Protein AF-A0A401PHT7-F1 (afdb_monomer_lite)

Organism: Scyliorhinus torazame (NCBI:txid75743)

Foldseek 3Di:
DDDDDDPPPVVVVVVVVVVVVPPPPPPQWKFAQKKKWQFPDDDVVVCVLCVVLQWDWPDADPPDPRITMTGHPPDHGTDSDDDDDSSVCSCVDPRTPDMDTDTDDDDDPPDDPPPDFDQPDDPDPCVVVPLLQDDDPDDDPRDNPVPNSSCVSVVNDCPPPDDADDDLFDPCPPPVRVVPDDLVSAAQPVVRGSHRHHDPDPVPDSD

Structure (mmCIF, N/CA/C/O backbone):
data_AF-A0A401PHT7-F1
#
_entry.id   AF-A0A401PHT7-F1
#
loop_
_atom_site.group_PDB
_atom_site.id
_atom_site.type_symbol
_atom_site.label_atom_id
_atom_site.label_alt_id
_atom_site.label_comp_id
_atom_site.label_asym_id
_atom_site.label_entity_id
_atom_site.label_seq_id
_atom_site.pdbx_PDB_ins_code
_atom_site.Cartn_x
_atom_site.Cartn_y
_atom_site.Cartn_z
_atom_site.occupancy
_atom_site.B_iso_or_equiv
_atom_site.auth_seq_id
_atom_site.auth_comp_id
_atom_site.auth_asym_id
_atom_site.auth_atom_id
_atom_site.pdbx_PDB_model_num
ATOM 1 N N . MET A 1 1 ? 10.800 -67.611 47.905 1.00 38.38 1 MET A N 1
ATOM 2 C CA . MET A 1 1 ? 11.522 -66.694 46.990 1.00 38.38 1 MET A CA 1
ATOM 3 C C . MET A 1 1 ? 10.713 -66.608 45.705 1.00 38.38 1 MET A C 1
ATOM 5 O O . MET A 1 1 ? 10.668 -67.580 44.979 1.00 38.38 1 MET A O 1
ATOM 9 N N . GLY A 1 2 ? 9.900 -65.594 45.433 1.00 48.78 2 GLY A N 1
ATOM 10 C CA . GLY A 1 2 ? 10.143 -64.165 45.579 1.00 48.78 2 GLY A CA 1
ATOM 11 C C . GLY A 1 2 ? 10.270 -63.582 44.171 1.00 48.78 2 GLY A C 1
ATOM 12 O O . GLY A 1 2 ? 11.376 -63.516 43.650 1.00 48.78 2 GLY A O 1
ATOM 13 N N . ARG A 1 3 ? 9.150 -63.206 43.541 1.00 46.09 3 ARG A N 1
ATOM 14 C CA . ARG A 1 3 ? 9.152 -62.278 42.402 1.00 46.09 3 ARG A CA 1
ATOM 15 C C . ARG A 1 3 ? 8.010 -61.289 42.571 1.00 46.09 3 ARG A C 1
ATOM 17 O O . ARG A 1 3 ? 6.841 -61.612 42.401 1.00 46.09 3 ARG A O 1
ATOM 24 N N . THR A 1 4 ? 8.411 -60.105 43.003 1.00 49.59 4 THR A N 1
ATOM 25 C CA . THR A 1 4 ? 7.616 -58.906 43.194 1.00 49.59 4 THR A CA 1
ATOM 26 C C . THR A 1 4 ? 7.261 -58.248 41.863 1.00 49.59 4 THR A C 1
ATOM 28 O O . THR A 1 4 ? 8.003 -58.284 40.882 1.00 49.59 4 THR A O 1
ATOM 31 N N . VAL A 1 5 ? 6.083 -57.637 41.900 1.00 58.41 5 VAL A N 1
ATOM 32 C CA . VAL A 1 5 ? 5.430 -56.771 40.921 1.00 58.41 5 VAL A CA 1
ATOM 33 C C . VAL A 1 5 ? 6.368 -55.660 40.429 1.00 58.41 5 VAL A C 1
ATOM 35 O O . VAL A 1 5 ? 6.923 -54.927 41.243 1.00 58.41 5 VAL A O 1
ATOM 38 N N . LYS A 1 6 ? 6.505 -55.490 39.105 1.00 54.88 6 LYS A N 1
ATOM 39 C CA . LYS A 1 6 ? 7.150 -54.294 38.519 1.00 54.88 6 LYS A CA 1
ATOM 40 C C . LYS A 1 6 ? 6.523 -53.770 37.217 1.00 54.88 6 LYS A C 1
ATOM 42 O O . LYS A 1 6 ? 6.931 -52.735 36.727 1.00 54.88 6 LYS A O 1
ATOM 47 N N . TRP A 1 7 ? 5.480 -54.415 36.693 1.00 50.44 7 TRP A N 1
ATOM 48 C CA . TRP A 1 7 ? 4.977 -54.123 35.340 1.00 50.44 7 TRP A CA 1
ATOM 49 C C . TRP A 1 7 ? 3.793 -53.144 35.257 1.00 50.44 7 TRP A C 1
ATOM 51 O O . TRP A 1 7 ? 3.356 -52.821 34.160 1.00 50.44 7 TRP A O 1
ATOM 61 N N . CYS A 1 8 ? 3.256 -52.664 36.385 1.00 53.69 8 CYS A N 1
ATOM 62 C CA . CYS A 1 8 ? 2.054 -51.812 36.377 1.00 53.69 8 CYS A CA 1
ATOM 63 C C . CYS A 1 8 ? 2.367 -50.304 36.457 1.00 53.69 8 CYS A C 1
ATOM 65 O O . CYS A 1 8 ? 1.583 -49.484 35.992 1.00 53.69 8 CYS A O 1
ATOM 67 N N . TRP A 1 9 ? 3.527 -49.918 37.000 1.00 49.41 9 TRP A N 1
ATOM 68 C CA . TRP A 1 9 ? 3.867 -48.501 37.189 1.00 49.41 9 TRP A CA 1
ATOM 69 C C . TRP A 1 9 ? 4.449 -47.851 35.923 1.00 49.41 9 TRP A C 1
ATOM 71 O O . TRP A 1 9 ? 4.121 -46.703 35.630 1.00 49.41 9 TRP A O 1
ATOM 81 N N . ASP A 1 10 ? 5.214 -48.592 35.115 1.00 54.22 10 ASP A N 1
ATOM 82 C CA . ASP A 1 10 ? 5.873 -48.060 33.908 1.00 54.22 10 ASP A CA 1
ATOM 83 C C . ASP A 1 10 ? 4.890 -47.747 32.761 1.00 54.22 10 ASP A C 1
ATOM 85 O O . ASP A 1 10 ? 5.083 -46.798 31.993 1.00 54.22 10 ASP A O 1
ATOM 89 N N . LEU A 1 11 ? 3.787 -48.500 32.671 1.00 52.72 11 LEU A N 1
ATOM 90 C CA . LEU A 1 11 ? 2.718 -48.264 31.694 1.00 52.72 11 LEU A CA 1
ATOM 91 C C . LEU A 1 11 ? 1.875 -47.028 32.037 1.00 52.72 11 LEU A C 1
ATOM 93 O O . LEU A 1 11 ? 1.512 -46.268 31.141 1.00 52.72 11 LEU A O 1
ATOM 97 N N . VAL A 1 12 ? 1.616 -46.780 33.325 1.00 56.25 12 VAL A N 1
ATOM 98 C CA . VAL A 1 12 ? 0.889 -45.581 33.774 1.00 56.25 12 VAL A CA 1
ATOM 99 C C . VAL A 1 12 ? 1.753 -44.327 33.591 1.00 56.25 12 VAL A C 1
ATOM 101 O O . VAL A 1 12 ? 1.251 -43.299 33.139 1.00 56.25 12 VAL A O 1
ATOM 104 N N . PHE A 1 13 ? 3.065 -44.416 33.842 1.00 53.09 13 PHE A N 1
ATOM 105 C CA . PHE A 1 13 ? 3.998 -43.298 33.647 1.00 53.09 13 PHE A CA 1
ATOM 106 C C . PHE A 1 13 ? 4.170 -42.919 32.167 1.00 53.09 13 PHE A C 1
ATOM 108 O O . PHE A 1 13 ? 4.213 -41.735 31.828 1.00 53.09 13 PHE A O 1
ATOM 115 N N . SER A 1 14 ? 4.197 -43.914 31.273 1.00 55.69 14 SER A N 1
ATOM 116 C CA . SER A 1 14 ? 4.315 -43.697 29.823 1.00 55.69 14 SER A CA 1
ATOM 117 C C . SER A 1 14 ? 3.062 -43.052 29.217 1.00 55.69 14 SER A C 1
ATOM 119 O O . SER A 1 14 ? 3.169 -42.239 28.299 1.00 55.69 14 SER A O 1
ATOM 121 N N . LEU A 1 15 ? 1.873 -43.352 29.754 1.00 52.47 15 LEU A N 1
ATOM 122 C CA . LEU A 1 15 ? 0.613 -42.769 29.280 1.00 52.47 15 LEU A CA 1
ATOM 123 C C . LEU A 1 15 ? 0.478 -41.280 29.657 1.00 52.47 15 LEU A C 1
ATOM 125 O O . LEU A 1 15 ? 0.008 -40.478 28.852 1.00 52.47 15 LEU A O 1
ATOM 129 N N . VAL A 1 16 ? 0.941 -40.886 30.850 1.00 55.81 16 VAL A N 1
ATOM 130 C CA . VAL A 1 16 ? 0.925 -39.483 31.319 1.00 55.81 16 VAL A CA 1
ATOM 131 C C . VAL A 1 16 ? 1.917 -38.614 30.531 1.00 55.81 16 VAL A C 1
ATOM 133 O O . VAL A 1 16 ? 1.612 -37.464 30.213 1.00 55.81 16 VAL A O 1
ATOM 136 N N . LEU A 1 17 ? 3.065 -39.174 30.135 1.00 52.22 17 LEU A N 1
ATOM 137 C CA . LEU A 1 17 ? 4.066 -38.488 29.309 1.00 52.22 17 LEU A CA 1
ATOM 138 C C . LEU A 1 17 ? 3.593 -38.265 27.862 1.00 52.22 17 LEU A C 1
ATOM 140 O O . LEU A 1 17 ? 3.888 -37.223 27.284 1.00 52.22 17 LEU A O 1
ATOM 144 N N . PHE A 1 18 ? 2.799 -39.182 27.298 1.00 48.78 18 PHE A N 1
ATOM 145 C CA . PHE A 1 18 ? 2.205 -39.012 25.964 1.00 48.78 18 PHE A CA 1
ATOM 146 C C . PHE A 1 18 ? 0.997 -38.058 25.942 1.00 48.78 18 PHE A C 1
ATOM 148 O O . PHE A 1 18 ? 0.805 -37.338 24.963 1.00 48.78 18 PHE A O 1
ATOM 155 N N . LEU A 1 19 ? 0.209 -37.986 27.022 1.00 49.88 19 LEU A N 1
ATOM 156 C CA . LEU A 1 19 ? -0.911 -37.040 27.139 1.00 49.88 19 LEU A CA 1
ATOM 157 C C . 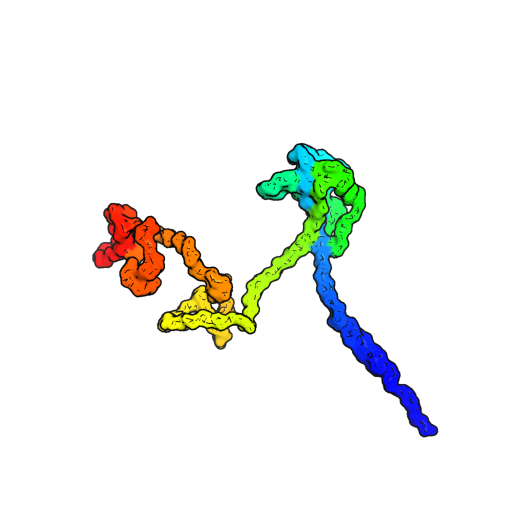LEU A 1 19 ? -0.466 -35.598 27.449 1.00 49.88 19 LEU A C 1
ATOM 159 O O . LEU A 1 19 ? -1.138 -34.656 27.031 1.00 49.88 19 LEU A O 1
ATOM 163 N N . GLY A 1 20 ? 0.675 -35.401 28.119 1.00 51.00 20 GLY A N 1
ATOM 164 C CA . GLY A 1 20 ? 1.210 -34.068 28.432 1.00 51.00 20 GLY A CA 1
ATOM 165 C C . GLY A 1 20 ? 1.753 -33.286 27.226 1.00 51.00 20 GLY A C 1
ATOM 166 O O . GLY A 1 20 ? 1.856 -32.062 27.286 1.00 51.00 20 GLY A O 1
ATOM 167 N N . VAL A 1 21 ? 2.067 -33.966 26.119 1.00 54.03 21 VAL A N 1
ATOM 168 C CA . VAL A 1 21 ? 2.690 -33.367 24.918 1.00 54.03 21 VAL A CA 1
ATOM 169 C C . VAL A 1 21 ? 1.651 -32.891 23.887 1.00 54.03 21 VAL A C 1
ATOM 171 O O . VAL A 1 21 ? 1.976 -32.128 22.980 1.00 54.03 21 VAL A O 1
ATOM 174 N N . LEU A 1 22 ? 0.379 -33.270 24.047 1.00 51.16 22 LEU A N 1
ATOM 175 C CA . LEU A 1 22 ? -0.713 -32.910 23.133 1.00 51.16 22 LEU A CA 1
ATOM 176 C C . LEU A 1 22 ? -1.550 -31.712 23.596 1.00 51.16 22 LEU A C 1
ATOM 178 O O . LEU A 1 22 ? -2.599 -31.450 23.011 1.00 51.16 22 LEU A O 1
ATOM 182 N N . LEU A 1 23 ? -1.115 -30.955 24.607 1.00 54.00 23 LEU A N 1
ATOM 183 C CA . LEU A 1 23 ? -1.734 -29.661 24.875 1.00 54.00 23 LEU A CA 1
ATOM 184 C C . LEU A 1 23 ? -1.274 -28.685 23.784 1.00 54.00 23 LEU A C 1
ATOM 186 O O . LEU A 1 23 ? -0.101 -28.297 23.780 1.00 54.00 23 LEU A O 1
ATOM 190 N N . PRO A 1 24 ? -2.148 -28.267 22.845 1.00 54.19 24 PRO A N 1
ATOM 191 C CA . PRO A 1 24 ? -1.780 -27.210 21.923 1.00 54.19 24 PRO A CA 1
ATOM 192 C C . PRO A 1 24 ? -1.373 -26.007 22.767 1.00 54.19 24 PRO A C 1
ATOM 194 O O . PRO A 1 24 ? -2.099 -25.626 23.688 1.00 54.19 24 PRO A O 1
ATOM 197 N N . PHE A 1 25 ? -0.215 -25.414 22.461 1.00 50.06 25 PHE A N 1
ATOM 198 C CA . PHE A 1 25 ? 0.170 -24.111 22.995 1.00 50.06 25 PHE A CA 1
ATOM 199 C C . PHE A 1 25 ? -0.998 -23.158 22.727 1.00 50.06 25 PHE A C 1
ATOM 201 O O . PHE A 1 25 ? -1.176 -22.665 21.608 1.00 50.06 25 PHE A O 1
ATOM 208 N N . SER A 1 26 ? -1.846 -22.951 23.734 1.00 57.94 26 SER A N 1
ATOM 209 C CA . SER A 1 26 ? -2.958 -22.025 23.633 1.00 57.94 26 SER A CA 1
ATOM 210 C C . SER A 1 26 ? -2.327 -20.665 23.422 1.00 57.94 26 SER A C 1
ATOM 212 O O . SER A 1 26 ? -1.633 -20.145 24.296 1.00 57.94 26 SER A O 1
ATOM 214 N N . ARG A 1 27 ? -2.486 -20.115 22.215 1.00 64.38 27 ARG A N 1
ATOM 215 C CA . ARG A 1 27 ? -2.011 -18.769 21.913 1.00 64.38 27 ARG A CA 1
ATOM 216 C C . ARG A 1 27 ? -2.801 -17.826 22.804 1.00 64.38 27 ARG A C 1
ATOM 218 O O . ARG A 1 27 ? -3.974 -17.569 22.548 1.00 64.38 27 ARG A O 1
ATOM 225 N N . THR A 1 28 ? -2.167 -17.349 23.865 1.00 75.00 28 THR A N 1
ATOM 226 C CA . THR A 1 28 ? -2.801 -16.439 24.806 1.00 75.00 28 THR A CA 1
ATOM 227 C C . THR A 1 28 ? -3.089 -15.125 24.084 1.00 75.00 28 THR A C 1
ATOM 229 O O . THR A 1 28 ? -2.194 -14.460 23.559 1.00 75.00 28 THR A O 1
ATOM 232 N N . LEU A 1 29 ? -4.371 -14.771 23.985 1.00 84.06 29 LEU A N 1
ATOM 233 C CA . LEU A 1 29 ? -4.778 -13.464 23.483 1.00 84.06 29 LEU A CA 1
ATOM 234 C C . LEU A 1 29 ? -4.280 -12.407 24.470 1.00 84.06 29 LEU A C 1
ATOM 236 O O . L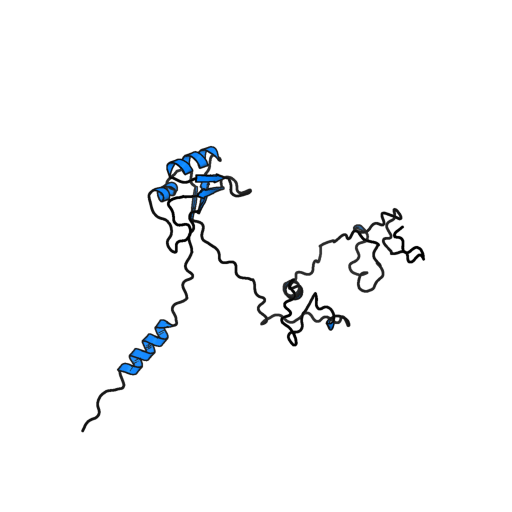EU A 1 29 ? -4.573 -12.482 25.660 1.00 84.06 29 LEU A O 1
ATOM 240 N N . MET A 1 30 ? -3.522 -11.428 23.978 1.00 89.56 30 MET A N 1
ATOM 241 C CA . MET A 1 30 ? -3.077 -10.300 24.793 1.00 89.56 30 MET A CA 1
ATOM 242 C C . MET A 1 30 ? -4.023 -9.122 24.572 1.00 89.56 30 MET A C 1
ATOM 244 O O . MET A 1 30 ? -3.946 -8.441 23.553 1.00 89.56 30 MET A O 1
ATOM 248 N N . TYR A 1 31 ? -4.926 -8.893 25.514 1.00 91.88 31 TYR A N 1
ATOM 249 C CA . TYR A 1 31 ? -5.832 -7.752 25.541 1.00 91.88 31 TYR A CA 1
ATOM 250 C C . TYR A 1 31 ? -5.091 -6.462 25.889 1.00 91.88 31 TYR A C 1
ATOM 252 O O . TYR A 1 31 ? -4.120 -6.469 26.650 1.00 91.88 31 TYR A O 1
ATOM 260 N N . THR A 1 32 ? -5.577 -5.354 25.338 1.00 93.88 32 THR A N 1
ATOM 261 C CA . THR A 1 32 ? -5.055 -4.001 25.564 1.00 93.88 32 THR A CA 1
ATOM 262 C C . THR A 1 32 ? -6.070 -3.130 26.296 1.00 93.88 32 THR A C 1
ATOM 264 O O . THR A 1 32 ? -7.232 -3.497 26.437 1.00 93.88 32 THR A O 1
ATOM 267 N N . ASN A 1 33 ? -5.670 -1.935 26.711 1.00 94.81 33 ASN A N 1
ATOM 268 C CA . ASN A 1 33 ? -6.560 -0.924 27.286 1.00 94.81 33 ASN A CA 1
ATOM 269 C C . ASN A 1 33 ? -7.253 -0.042 26.229 1.00 94.81 33 ASN A C 1
ATOM 271 O O . ASN A 1 33 ? -7.580 1.120 26.489 1.00 94.81 33 ASN A O 1
ATOM 275 N N . HIS A 1 34 ? -7.474 -0.602 25.041 1.00 96.81 34 HIS A N 1
ATOM 276 C CA . HIS A 1 34 ? -8.134 0.054 23.925 1.00 96.81 34 HIS A CA 1
ATOM 277 C C . HIS A 1 34 ? -9.346 -0.748 23.452 1.00 96.81 34 HIS A C 1
ATOM 279 O O . HIS A 1 34 ? -9.338 -1.979 23.468 1.00 96.81 34 HIS A O 1
ATOM 285 N N . TRP A 1 35 ? -10.368 -0.040 22.981 1.00 97.56 35 TRP A N 1
ATOM 286 C CA . TRP A 1 35 ? -11.600 -0.590 22.429 1.00 97.56 35 TRP A CA 1
ATOM 287 C C . TRP A 1 35 ? -11.903 0.055 21.087 1.00 97.56 35 TRP A C 1
ATOM 289 O O . TRP A 1 35 ? -11.651 1.242 20.894 1.00 97.56 35 TRP A O 1
ATOM 299 N N . ALA A 1 36 ? -12.468 -0.726 20.178 1.00 97.94 36 ALA A N 1
ATOM 300 C CA . ALA A 1 36 ? -13.200 -0.173 19.051 1.00 97.94 36 ALA A CA 1
ATOM 301 C C . ALA A 1 36 ? -14.685 -0.268 19.393 1.00 97.94 36 ALA A C 1
ATOM 303 O O . ALA A 1 36 ? -15.134 -1.295 19.910 1.00 97.94 36 ALA A O 1
ATOM 304 N N . VAL A 1 37 ? -15.418 0.810 19.151 1.00 97.94 37 VAL A N 1
ATOM 305 C CA . VAL A 1 37 ? -16.838 0.918 19.483 1.00 97.94 37 VAL A CA 1
ATOM 306 C C . VAL A 1 37 ? -17.561 1.486 18.278 1.00 97.94 37 VAL A C 1
ATOM 308 O O . VAL A 1 37 ? -17.064 2.427 17.667 1.00 97.94 37 VAL A O 1
ATOM 311 N N . ARG A 1 38 ? -18.718 0.927 17.935 1.00 98.06 38 ARG A N 1
ATOM 312 C CA . ARG A 1 38 ? -19.617 1.502 16.942 1.00 98.06 38 ARG A CA 1
ATOM 313 C C . ARG A 1 38 ? -20.760 2.205 17.664 1.00 98.06 38 ARG A C 1
ATOM 315 O O . ARG A 1 38 ? -21.502 1.548 18.394 1.00 98.06 38 ARG A O 1
ATOM 322 N N . ILE A 1 39 ? -20.868 3.517 17.479 1.00 97.88 39 ILE A N 1
ATOM 323 C CA . ILE A 1 39 ? -21.850 4.371 18.153 1.00 97.88 39 ILE A CA 1
ATOM 324 C C . ILE A 1 39 ? -22.540 5.250 17.123 1.00 97.88 39 ILE A C 1
ATOM 326 O O . ILE A 1 39 ? -21.889 6.064 16.473 1.00 97.88 39 ILE A O 1
ATOM 330 N N . THR A 1 40 ? -23.855 5.119 16.999 1.00 96.69 40 THR A N 1
ATOM 331 C CA . THR A 1 40 ? -24.646 5.988 16.124 1.00 96.69 40 THR A CA 1
ATOM 332 C C . THR A 1 40 ? -24.883 7.354 16.772 1.00 96.69 40 THR A C 1
ATOM 334 O O . THR A 1 40 ? -24.995 7.472 17.992 1.00 96.69 40 THR A O 1
ATOM 337 N N . GLY A 1 41 ? -24.973 8.408 15.956 1.00 92.50 41 GLY A N 1
ATOM 338 C CA . GLY A 1 41 ? -25.222 9.777 16.436 1.00 92.50 41 GLY A CA 1
ATOM 339 C C . GLY A 1 41 ? -24.002 10.704 16.441 1.00 92.50 41 GLY A C 1
ATOM 340 O O . GLY A 1 41 ? -24.112 11.835 16.902 1.00 92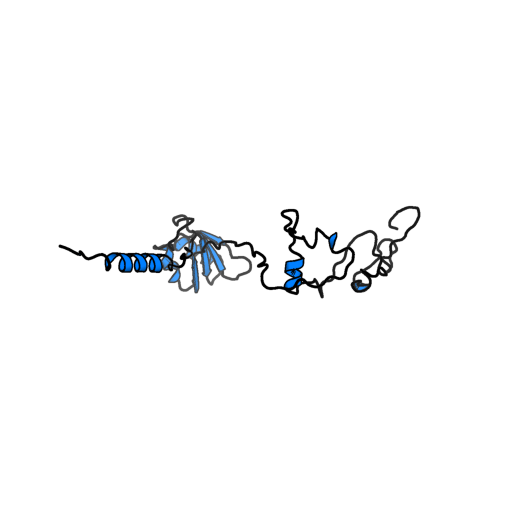.50 41 GLY A O 1
ATOM 341 N N . GLY A 1 42 ? -22.866 10.271 15.888 1.00 94.75 42 GLY A N 1
ATOM 342 C CA . GLY A 1 42 ? -21.704 11.131 15.666 1.00 94.75 42 GLY A CA 1
ATOM 343 C C . GLY A 1 42 ? -20.750 11.255 16.859 1.00 94.75 42 GLY A C 1
ATOM 344 O O . GLY A 1 42 ? -20.869 10.579 17.883 1.00 94.75 42 GLY A O 1
ATOM 345 N N . SER A 1 43 ? -19.741 12.119 16.703 1.00 95.19 43 SER A N 1
ATOM 346 C CA . SER A 1 43 ? -18.610 12.213 17.638 1.00 95.19 43 SER A CA 1
ATOM 347 C C . SER A 1 43 ? -18.995 12.768 19.010 1.00 95.19 43 SER A C 1
ATOM 349 O O . SER A 1 43 ? -18.395 12.374 20.011 1.00 95.19 43 SER A O 1
ATOM 351 N N . GLU A 1 44 ? -19.989 13.654 19.069 1.00 96.62 44 GLU A N 1
ATOM 352 C CA . GLU A 1 44 ? -20.490 14.237 20.316 1.00 96.62 44 GLU A CA 1
ATOM 353 C C . GLU A 1 44 ? -21.125 13.169 21.207 1.00 96.62 44 GLU A C 1
ATOM 355 O O . GLU A 1 44 ? -20.772 13.049 22.382 1.00 96.62 44 GLU A O 1
ATOM 360 N N . GLU A 1 45 ? -21.978 12.323 20.628 1.00 97.12 45 GLU A N 1
ATOM 361 C CA . GLU A 1 45 ? -22.587 11.201 21.339 1.00 97.12 45 GLU A CA 1
ATOM 362 C C . GLU A 1 45 ? -21.526 10.201 21.806 1.00 97.12 45 GLU A C 1
ATOM 364 O O . GLU A 1 45 ? -21.522 9.771 22.961 1.00 97.12 45 GLU A O 1
ATOM 369 N N . ALA A 1 46 ? -20.566 9.879 20.935 1.00 97.50 46 ALA A N 1
ATOM 370 C CA . ALA A 1 46 ? -19.457 9.010 21.299 1.00 97.50 46 ALA A CA 1
ATOM 371 C C . ALA A 1 46 ? -18.638 9.584 22.471 1.00 97.50 46 ALA A C 1
ATOM 373 O O . ALA A 1 46 ? -18.242 8.836 23.364 1.00 97.50 46 ALA A O 1
ATOM 374 N N . ASN A 1 47 ? -18.422 10.903 22.527 1.00 98.00 47 ASN A N 1
ATOM 375 C CA . ASN A 1 47 ? -17.757 11.566 23.655 1.00 98.00 47 ASN A CA 1
ATOM 376 C C . ASN A 1 47 ? -18.574 11.494 24.952 1.00 98.00 47 ASN A C 1
ATOM 378 O O . ASN A 1 47 ? -17.998 11.250 26.020 1.00 98.00 47 ASN A O 1
ATOM 382 N N . ALA A 1 48 ? -19.892 11.685 24.868 1.00 97.81 48 ALA A N 1
ATOM 383 C CA . ALA A 1 48 ? -20.789 11.592 26.015 1.00 97.81 48 ALA A CA 1
ATOM 384 C C . ALA A 1 48 ? -20.786 10.172 26.605 1.00 97.81 48 ALA A C 1
ATOM 386 O O . ALA A 1 48 ? -20.532 9.994 27.801 1.00 97.81 48 ALA A O 1
ATOM 387 N N . ILE A 1 49 ? -20.965 9.153 25.758 1.00 97.38 49 ILE A N 1
ATOM 388 C CA . ILE A 1 49 ? -20.949 7.743 26.166 1.00 97.38 49 ILE A CA 1
ATOM 389 C C . ILE A 1 49 ? -19.567 7.342 26.690 1.00 97.38 49 ILE A C 1
ATOM 391 O O . ILE A 1 49 ? -19.475 6.689 27.730 1.00 97.38 49 ILE A O 1
ATOM 395 N N . ALA A 1 50 ? -18.480 7.762 26.034 1.00 97.38 50 ALA A N 1
ATOM 396 C CA . ALA A 1 50 ? -17.129 7.490 26.520 1.00 97.38 50 ALA A CA 1
ATOM 397 C C . ALA A 1 50 ? -16.957 7.986 27.962 1.00 97.38 50 ALA A C 1
ATOM 399 O O . ALA A 1 50 ? -16.590 7.210 28.847 1.00 97.38 50 ALA A O 1
ATOM 400 N N . SER A 1 51 ? -17.302 9.252 28.207 1.00 96.25 51 SER A N 1
ATOM 401 C CA . SER A 1 51 ? -17.155 9.891 29.516 1.00 96.25 51 SER A CA 1
ATOM 402 C C . SER A 1 51 ? -18.022 9.219 30.585 1.00 96.25 51 SER A C 1
ATOM 404 O O . SER A 1 51 ? -17.539 8.971 31.691 1.00 96.25 51 SER A O 1
ATOM 406 N N . LYS A 1 52 ? -19.262 8.839 30.242 1.00 96.31 52 LYS A N 1
ATOM 407 C CA . LYS A 1 52 ? -20.205 8.144 31.137 1.00 96.31 52 LYS A CA 1
ATOM 408 C C . LYS A 1 52 ? -19.643 6.834 31.699 1.00 96.31 52 LYS A C 1
ATOM 410 O O . LYS A 1 52 ? -19.858 6.534 32.870 1.00 96.31 52 LYS A O 1
ATOM 415 N N . TYR A 1 53 ? -18.893 6.078 30.896 1.00 95.81 53 TYR A N 1
ATOM 416 C CA . TYR A 1 53 ? -18.322 4.782 31.294 1.00 95.81 53 TYR A CA 1
ATOM 417 C C . TYR A 1 53 ? -16.824 4.829 31.627 1.00 95.81 53 TYR A C 1
ATOM 419 O O . TYR A 1 53 ? -16.202 3.783 31.814 1.00 95.81 53 TYR A O 1
ATOM 427 N N . GLY A 1 54 ? -16.233 6.024 31.733 1.00 95.06 54 GLY A N 1
ATOM 428 C CA . GLY A 1 54 ? -14.828 6.197 32.116 1.00 95.06 54 GLY A CA 1
ATOM 429 C C . GLY A 1 54 ? -13.816 5.931 30.995 1.00 95.06 54 GLY A C 1
ATOM 430 O O . GLY A 1 54 ? -12.629 5.728 31.267 1.00 95.06 54 GLY A O 1
ATOM 431 N N . TYR A 1 55 ? -14.262 5.943 29.741 1.00 96.88 55 TYR A N 1
ATOM 432 C CA . TYR A 1 55 ? -13.400 5.927 28.566 1.00 96.88 55 TYR A CA 1
ATOM 433 C C . TYR A 1 55 ? -13.004 7.343 28.145 1.00 96.88 55 TYR A C 1
ATOM 435 O O . TYR A 1 55 ? -13.729 8.316 28.333 1.00 96.88 55 TYR A O 1
ATOM 443 N N . ARG A 1 56 ? -11.858 7.439 27.476 1.00 97.50 56 ARG A N 1
ATOM 444 C CA . ARG A 1 56 ? -11.475 8.583 26.655 1.00 97.50 56 ARG A CA 1
ATOM 445 C C . ARG A 1 56 ? -11.694 8.222 25.191 1.00 97.50 56 ARG A C 1
ATOM 447 O O . ARG A 1 56 ? -11.116 7.240 24.724 1.00 97.50 56 ARG A O 1
ATOM 454 N N . ASN A 1 57 ? -12.489 9.011 24.479 1.00 97.81 57 ASN A N 1
ATOM 455 C CA . ASN A 1 57 ? -12.624 8.890 23.032 1.00 97.81 57 ASN A CA 1
ATOM 456 C C . ASN A 1 57 ? -11.375 9.476 22.352 1.00 97.81 57 ASN A C 1
ATOM 458 O O . ASN A 1 57 ? -10.996 10.613 22.624 1.00 97.81 57 ASN A O 1
ATOM 462 N N . LEU A 1 58 ? -10.711 8.689 21.510 1.00 97.56 58 LEU A N 1
ATOM 463 C CA . LEU A 1 58 ? -9.537 9.095 20.732 1.00 97.56 58 LEU A CA 1
ATOM 464 C C . LEU A 1 58 ? -9.902 9.534 19.306 1.00 97.56 58 LEU A C 1
ATOM 466 O O . LEU A 1 58 ? -9.014 9.907 18.546 1.00 97.56 58 LEU A O 1
ATOM 470 N N . GLY A 1 59 ? -11.189 9.507 18.952 1.00 97.38 59 GLY A N 1
ATOM 471 C CA . GLY A 1 59 ? -11.697 9.918 17.648 1.00 97.38 59 GLY A CA 1
ATOM 472 C C . GLY A 1 59 ? -12.145 8.747 16.775 1.00 97.38 59 GLY A C 1
ATOM 473 O O . GLY A 1 59 ? -12.162 7.588 17.199 1.00 97.38 59 GLY A O 1
ATOM 474 N N . GLN A 1 60 ? -12.555 9.081 15.551 1.00 97.81 60 GLN A N 1
ATOM 475 C CA . GLN A 1 60 ? -13.050 8.115 14.575 1.00 97.81 60 GLN A CA 1
ATOM 476 C C . GLN A 1 60 ? -11.913 7.239 14.025 1.00 97.81 60 GLN A C 1
ATOM 478 O O . GLN A 1 60 ? -10.799 7.710 13.788 1.00 97.81 60 GLN A O 1
ATOM 483 N N . ILE A 1 61 ? -12.198 5.960 13.789 1.00 97.44 61 ILE A N 1
ATOM 484 C CA . ILE A 1 61 ? -11.244 4.999 13.230 1.00 97.44 61 ILE A CA 1
ATOM 485 C C . ILE A 1 61 ? -11.193 5.166 11.707 1.00 97.44 61 ILE A C 1
ATOM 487 O O . ILE A 1 61 ? -11.938 4.529 10.964 1.00 97.44 61 ILE A O 1
ATOM 491 N N . GLY A 1 62 ? -10.289 6.023 11.233 1.00 95.00 62 GLY A N 1
ATOM 492 C CA . GLY A 1 62 ? -10.096 6.268 9.803 1.00 95.00 62 GLY A CA 1
ATOM 493 C C . GLY A 1 62 ? -11.393 6.701 9.108 1.00 95.00 62 GLY A C 1
ATOM 494 O O . GLY A 1 62 ? -12.138 7.540 9.614 1.00 95.00 62 GLY A O 1
ATOM 495 N N . SER A 1 63 ? -11.681 6.103 7.953 1.00 94.75 63 SER A N 1
ATOM 496 C CA . SER A 1 63 ? -12.900 6.358 7.175 1.00 94.75 63 SER A CA 1
ATOM 497 C C . SER A 1 63 ? -14.129 5.569 7.650 1.00 94.75 63 SER A C 1
ATOM 499 O O . SER A 1 63 ? -15.189 5.665 7.031 1.00 94.75 63 SER A O 1
ATOM 501 N N . LEU A 1 64 ? -14.021 4.783 8.729 1.00 96.00 64 LEU A N 1
ATOM 502 C CA . LEU A 1 64 ? -15.130 3.979 9.237 1.00 96.00 64 LEU A CA 1
ATOM 503 C C . LEU A 1 64 ? -16.142 4.876 9.963 1.00 96.00 64 LEU A C 1
ATOM 505 O O . LEU A 1 64 ? -15.917 5.301 11.097 1.00 96.00 64 LEU A O 1
ATOM 509 N N . LYS A 1 65 ? -17.269 5.153 9.301 1.00 96.06 65 LYS A N 1
ATOM 510 C CA . LYS A 1 65 ? -18.360 5.964 9.853 1.00 96.06 65 LYS A CA 1
ATOM 511 C C . LYS A 1 65 ? -18.900 5.349 11.146 1.00 96.06 65 LYS A C 1
ATOM 513 O O . LYS A 1 65 ? -19.194 4.157 11.174 1.00 96.06 65 LYS A O 1
ATOM 518 N N . ASP A 1 66 ? -19.069 6.180 12.173 1.00 96.94 66 ASP A N 1
ATOM 519 C CA . ASP A 1 66 ? -19.618 5.803 13.484 1.00 96.94 66 ASP A CA 1
ATOM 520 C C . ASP A 1 66 ? -18.752 4.799 14.275 1.00 96.94 66 ASP A C 1
ATOM 522 O O . ASP A 1 66 ? -19.190 4.273 15.296 1.00 96.94 66 ASP A O 1
ATOM 526 N N . TYR A 1 67 ? -17.509 4.540 13.847 1.00 98.25 67 TYR A N 1
ATOM 527 C CA . TYR A 1 67 ? -16.547 3.729 14.597 1.00 98.25 67 TYR A CA 1
ATOM 528 C C . TYR A 1 67 ? -15.540 4.613 15.322 1.00 98.25 67 TYR A C 1
ATOM 530 O O . TYR A 1 67 ? -14.811 5.380 14.699 1.00 98.25 67 TYR A O 1
ATOM 538 N N . TYR A 1 68 ? -15.430 4.438 16.633 1.00 98.38 68 TYR A N 1
ATOM 539 C CA . TYR A 1 68 ? -14.590 5.247 17.506 1.00 98.38 68 TYR A CA 1
ATOM 540 C C . TYR A 1 68 ? -13.579 4.401 18.271 1.00 98.38 68 TYR A C 1
ATOM 542 O O . TYR A 1 68 ? -13.831 3.248 18.639 1.00 98.38 68 TYR A O 1
ATOM 550 N N . HIS A 1 69 ? -12.414 4.991 18.526 1.00 98.19 69 HIS A N 1
ATOM 551 C CA . HIS A 1 69 ? -11.343 4.376 19.299 1.00 98.19 69 HIS A CA 1
ATOM 552 C C . HIS A 1 69 ? -11.413 4.838 20.750 1.00 98.19 69 HIS A C 1
ATOM 554 O O . HIS A 1 69 ? -11.094 5.979 21.068 1.00 98.19 69 HIS A O 1
ATOM 560 N N . PHE A 1 70 ? -11.815 3.955 21.657 1.00 98.00 70 PHE A N 1
ATOM 561 C CA . PHE A 1 70 ? -11.908 4.262 23.082 1.00 98.00 70 PHE A CA 1
ATOM 562 C C . PHE A 1 70 ? -10.680 3.758 23.842 1.00 98.00 70 PHE A C 1
ATOM 564 O O . PHE A 1 70 ? -10.107 2.713 23.531 1.00 98.00 70 PHE A O 1
ATOM 571 N N . TYR A 1 71 ? -10.286 4.498 24.874 1.00 97.19 71 TYR A N 1
ATOM 572 C CA . TYR A 1 71 ? -9.175 4.178 25.767 1.00 97.19 71 TYR A CA 1
ATOM 573 C C . TYR A 1 71 ? -9.629 4.211 27.224 1.00 97.19 71 TYR A C 1
ATOM 575 O O . TYR A 1 71 ? -10.237 5.192 27.644 1.00 97.19 71 TYR A O 1
ATOM 583 N N . HIS A 1 72 ? -9.294 3.194 28.021 1.00 95.56 72 HIS A N 1
ATOM 584 C CA . HIS A 1 72 ? -9.636 3.167 29.448 1.00 95.56 72 HIS A CA 1
ATOM 585 C C . HIS A 1 72 ? -8.376 3.137 30.321 1.00 95.56 72 HIS A C 1
ATOM 587 O O . HIS A 1 72 ? -7.712 2.107 30.454 1.00 95.56 72 HIS A O 1
ATOM 593 N N . SER A 1 73 ? -8.066 4.253 30.986 1.00 89.75 73 SER A N 1
ATOM 594 C CA . SER A 1 73 ? -6.805 4.454 31.724 1.00 89.75 73 SER A CA 1
ATOM 595 C C . SER A 1 73 ? -6.575 3.465 32.869 1.00 89.75 73 SER A C 1
ATOM 597 O O . SER A 1 73 ? -5.441 3.059 33.101 1.00 89.75 73 SER A O 1
ATOM 599 N N . ARG A 1 74 ? -7.643 3.044 33.559 1.00 84.19 74 ARG A N 1
ATOM 600 C CA . ARG A 1 74 ? -7.563 2.109 34.699 1.00 84.19 74 ARG A CA 1
ATOM 601 C C . ARG A 1 74 ? -7.492 0.629 34.305 1.00 84.19 74 ARG A C 1
ATOM 603 O O . ARG A 1 74 ? -7.507 -0.228 35.180 1.00 84.19 74 ARG A O 1
ATOM 610 N N . THR A 1 75 ? -7.454 0.314 33.010 1.00 85.12 75 THR A N 1
ATOM 611 C CA . THR A 1 75 ? -7.320 -1.072 32.535 1.00 85.12 75 THR A CA 1
ATOM 612 C C . THR A 1 75 ? -5.878 -1.371 32.144 1.00 85.12 75 THR A C 1
ATOM 614 O O . THR A 1 75 ? -5.128 -0.479 31.743 1.00 85.12 75 THR A O 1
ATOM 617 N N . MET A 1 76 ? -5.462 -2.631 32.292 1.00 83.94 76 MET A N 1
ATOM 618 C CA . MET A 1 76 ? -4.078 -3.020 32.031 1.00 83.94 76 MET A CA 1
ATOM 619 C C . MET A 1 76 ? -3.735 -2.890 30.545 1.00 83.94 76 MET A C 1
ATOM 621 O O . MET A 1 76 ? -4.458 -3.381 29.680 1.00 83.94 76 MET A O 1
ATOM 625 N N . LYS A 1 77 ? -2.578 -2.283 30.251 1.00 84.00 77 LYS A N 1
ATOM 626 C CA . LYS A 1 77 ? -2.063 -2.120 28.879 1.00 84.00 77 LYS A CA 1
ATOM 627 C C . LYS A 1 77 ? -1.857 -3.452 28.153 1.00 84.00 77 LYS A C 1
ATOM 629 O O . LYS A 1 77 ? -1.953 -3.494 26.929 1.00 84.00 77 LYS A O 1
ATOM 634 N N . ARG A 1 78 ? -1.531 -4.515 28.893 1.00 84.62 78 ARG A N 1
ATOM 635 C CA . ARG A 1 78 ? -1.368 -5.885 28.395 1.00 84.62 78 ARG A CA 1
ATOM 636 C C . ARG A 1 78 ? -1.908 -6.856 29.434 1.00 84.62 78 ARG A C 1
ATOM 638 O O . ARG A 1 78 ? -1.461 -6.826 30.575 1.00 84.62 78 ARG A O 1
ATOM 645 N N . SER A 1 79 ? -2.845 -7.704 29.034 1.00 88.69 79 SER A N 1
ATOM 646 C CA . SER A 1 79 ? -3.452 -8.713 29.901 1.00 88.69 79 SER A CA 1
ATOM 647 C C . SER A 1 79 ? -3.787 -9.968 29.105 1.00 88.69 79 SER A C 1
ATOM 649 O O . SER A 1 79 ? -4.198 -9.875 27.954 1.00 88.69 79 SER A O 1
ATOM 651 N N . THR A 1 80 ? -3.645 -11.145 29.707 1.00 86.81 80 THR A N 1
ATOM 652 C CA . THR A 1 80 ? -4.145 -12.410 29.136 1.00 86.81 80 THR A CA 1
ATOM 653 C C . THR A 1 80 ? -5.651 -12.595 29.349 1.00 86.81 80 THR A C 1
ATOM 655 O O . THR A 1 80 ? -6.256 -13.495 28.773 1.00 86.81 80 THR A O 1
ATOM 658 N N . ILE A 1 81 ? -6.263 -11.725 30.157 1.00 85.31 81 ILE A N 1
ATOM 659 C CA . ILE A 1 81 ? -7.680 -11.735 30.525 1.00 85.31 81 ILE A CA 1
ATOM 660 C C . ILE A 1 81 ? -8.328 -10.438 30.024 1.00 85.31 81 ILE A C 1
ATOM 662 O O . ILE A 1 81 ? -7.756 -9.354 30.177 1.00 85.31 81 ILE A O 1
ATOM 666 N N . SER A 1 82 ? -9.520 -10.536 29.437 1.00 88.25 82 SER A N 1
ATOM 667 C CA . SER A 1 82 ? -10.289 -9.364 29.011 1.00 88.25 82 SER A CA 1
ATOM 668 C C . SER A 1 82 ? -10.651 -8.483 30.208 1.00 88.25 82 SER A C 1
ATOM 670 O O . SER A 1 82 ? -10.887 -8.983 31.311 1.00 88.25 82 SER A O 1
ATOM 672 N N . SER A 1 83 ? -10.737 -7.169 30.003 1.00 88.81 83 SER A N 1
ATOM 673 C CA . SER A 1 83 ? -11.134 -6.277 31.090 1.00 88.81 83 SER A CA 1
ATOM 674 C C . SER A 1 83 ? -12.592 -6.511 31.484 1.00 88.81 83 SER A C 1
ATOM 676 O O . SER A 1 83 ? -13.440 -6.778 30.632 1.00 88.81 83 SER A O 1
ATOM 678 N N . ARG A 1 84 ? -12.861 -6.442 32.787 1.00 85.50 84 ARG A N 1
ATOM 679 C CA . ARG A 1 84 ? -14.190 -6.573 33.384 1.00 85.50 84 ARG A CA 1
ATOM 680 C C . ARG A 1 84 ? -14.397 -5.425 34.364 1.00 85.50 84 ARG A C 1
ATOM 682 O O . ARG A 1 84 ? -13.442 -4.984 35.004 1.00 85.50 84 ARG A O 1
ATOM 689 N N . GLY A 1 85 ? -15.633 -4.965 34.496 1.00 87.44 85 GLY A N 1
ATOM 690 C CA . GLY A 1 85 ? -16.023 -3.960 35.481 1.00 87.44 85 GLY A CA 1
ATOM 691 C C . GLY A 1 85 ? -17.186 -3.111 34.991 1.00 87.44 85 GLY A C 1
ATOM 692 O O . GLY A 1 85 ? -17.822 -3.431 33.990 1.00 87.44 85 GLY A O 1
ATOM 693 N N . THR A 1 86 ? -17.436 -1.995 35.672 1.00 87.69 86 THR A N 1
ATOM 694 C CA . THR A 1 86 ? -18.555 -1.096 35.355 1.00 87.69 86 THR A CA 1
ATOM 695 C C . THR A 1 86 ? -18.506 -0.563 33.921 1.00 87.69 86 THR A C 1
ATOM 697 O O . THR A 1 86 ? -19.542 -0.394 33.288 1.00 87.69 86 THR A O 1
ATOM 700 N N . HIS A 1 87 ? -17.309 -0.365 33.361 1.00 87.94 87 HIS A N 1
ATOM 701 C CA . HIS A 1 87 ? -17.148 0.084 31.977 1.00 87.94 87 HIS A CA 1
ATOM 702 C C . HIS A 1 87 ? -17.732 -0.904 30.950 1.00 87.94 87 HIS A C 1
ATOM 704 O O . HIS A 1 87 ? -18.108 -0.493 29.859 1.00 87.94 87 HIS A O 1
ATOM 710 N N . SER A 1 88 ? -17.861 -2.197 31.284 1.00 91.94 88 SER A N 1
ATOM 711 C CA . SER A 1 88 ? -18.414 -3.220 30.385 1.00 91.94 88 SER A CA 1
ATOM 712 C C . SER A 1 88 ? -19.916 -3.035 30.111 1.00 91.94 88 SER A C 1
ATOM 714 O O . SER A 1 88 ? -20.418 -3.530 29.099 1.00 91.94 88 SER A O 1
ATOM 716 N N . PHE A 1 89 ? -20.626 -2.284 30.962 1.00 94.38 89 PHE A N 1
ATOM 717 C CA . PHE A 1 89 ? -22.050 -1.976 30.788 1.00 94.38 89 PHE A CA 1
ATOM 718 C C . PHE A 1 89 ? -22.339 -0.997 29.643 1.00 94.38 89 PHE A C 1
ATOM 720 O O . PHE A 1 89 ? -23.498 -0.830 29.284 1.00 94.38 89 PHE A O 1
ATOM 727 N N . ILE A 1 90 ? -21.316 -0.409 29.012 1.00 95.69 90 ILE A N 1
ATOM 728 C CA . ILE A 1 90 ? -21.469 0.374 27.774 1.00 95.69 9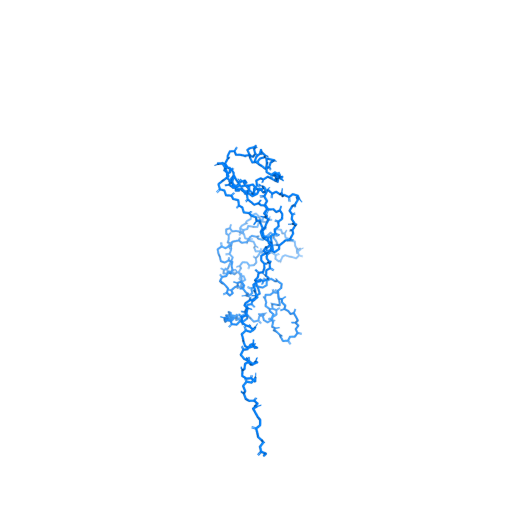0 ILE A CA 1
ATOM 729 C C . ILE A 1 90 ? -22.177 -0.412 26.660 1.00 95.69 90 ILE A C 1
ATOM 731 O O . ILE A 1 90 ? -22.870 0.169 25.837 1.00 95.69 90 ILE A O 1
ATOM 735 N N . SER A 1 91 ? -22.049 -1.743 26.659 1.00 94.69 91 SER A N 1
ATOM 736 C CA . SER A 1 91 ? -22.746 -2.631 25.719 1.00 94.69 91 SER A CA 1
ATOM 737 C C . SER A 1 91 ? -24.276 -2.617 25.851 1.00 94.69 91 SER A C 1
ATOM 739 O O . SER A 1 91 ? -24.956 -3.139 24.976 1.00 94.69 91 SER A O 1
ATOM 741 N N . MET A 1 92 ? -24.815 -2.041 26.930 1.00 94.69 92 MET A N 1
ATOM 742 C CA . MET A 1 92 ? -26.255 -1.894 27.157 1.00 94.69 92 MET A CA 1
ATOM 743 C C . MET A 1 92 ? -26.809 -0.552 26.658 1.00 94.69 92 MET A C 1
ATOM 745 O O . MET A 1 92 ? -28.018 -0.342 26.716 1.00 94.69 92 MET A O 1
ATOM 749 N N . GLU A 1 93 ? -25.958 0.372 26.201 1.00 96.06 93 GLU A N 1
ATOM 750 C CA . GLU A 1 93 ? -26.417 1.652 25.657 1.00 96.06 93 GLU A CA 1
ATOM 751 C C . GLU A 1 93 ? -27.148 1.448 24.324 1.00 96.06 93 GLU A C 1
ATOM 753 O O . GLU A 1 93 ? -26.602 0.805 23.426 1.00 96.06 93 GLU A O 1
ATOM 758 N N . PRO A 1 94 ? -28.331 2.055 24.118 1.00 96.12 94 PRO A N 1
ATOM 759 C CA . PRO A 1 94 ? -29.137 1.825 22.919 1.00 96.12 94 PRO A CA 1
ATOM 760 C C . PRO A 1 94 ? -28.453 2.295 21.628 1.00 96.12 94 PRO A C 1
ATOM 762 O O . PRO A 1 94 ? -28.763 1.794 20.553 1.00 96.12 94 PRO A O 1
ATOM 765 N N . LYS A 1 95 ? -27.522 3.254 21.725 1.00 96.38 95 LYS A N 1
ATOM 766 C CA . LYS A 1 95 ? -26.756 3.772 20.581 1.00 96.38 95 LYS A CA 1
ATOM 767 C C . LYS A 1 95 ? -25.445 3.021 20.329 1.00 96.38 95 LYS A C 1
ATOM 769 O O . LYS A 1 95 ? -24.793 3.274 19.318 1.00 96.38 95 LYS A O 1
ATOM 774 N N . VAL A 1 96 ? -25.040 2.120 21.229 1.00 97.50 96 VAL A N 1
ATOM 775 C CA . VAL A 1 96 ? -23.827 1.306 21.079 1.00 97.50 96 VAL A CA 1
ATOM 776 C C . VAL A 1 96 ? -24.211 0.003 20.392 1.00 97.50 96 VAL A C 1
ATOM 778 O O . VAL A 1 96 ? -24.668 -0.944 21.020 1.00 97.50 96 VAL A O 1
ATOM 781 N N . GLU A 1 97 ? -24.000 -0.061 19.081 1.00 97.38 97 GLU A N 1
ATOM 782 C CA . GLU A 1 97 ? -24.313 -1.265 18.303 1.00 97.38 97 GLU A CA 1
ATOM 783 C C . GLU A 1 97 ? -23.285 -2.378 18.522 1.00 97.38 97 GLU A C 1
ATOM 785 O O . GLU A 1 97 ? -23.585 -3.564 18.381 1.00 97.38 97 GLU A O 1
ATOM 790 N N . TRP A 1 98 ? -22.039 -2.001 18.813 1.00 97.06 98 TRP A N 1
ATOM 791 C CA . TRP A 1 98 ? -20.943 -2.949 18.931 1.00 97.06 98 TRP A CA 1
ATOM 792 C C . TRP A 1 98 ? -19.785 -2.379 19.743 1.00 97.06 98 TRP A C 1
ATOM 794 O O . TRP A 1 98 ? -19.432 -1.208 19.617 1.00 97.06 98 TRP A O 1
ATOM 804 N N . ILE A 1 99 ? -19.137 -3.234 20.530 1.00 96.94 99 ILE A N 1
ATOM 805 C CA . ILE A 1 99 ? -17.901 -2.908 21.237 1.00 96.94 99 ILE A CA 1
ATOM 806 C C . ILE A 1 99 ? -16.975 -4.121 21.286 1.00 96.94 99 ILE A C 1
ATOM 808 O O . ILE A 1 99 ? -17.398 -5.232 21.603 1.00 96.94 99 ILE A O 1
ATOM 812 N N . GLN A 1 100 ? -15.684 -3.904 21.038 1.00 96.06 100 GLN A N 1
ATOM 813 C CA . GLN A 1 100 ? -14.669 -4.938 21.202 1.00 96.06 100 GLN A CA 1
ATOM 814 C C . GLN A 1 100 ? -13.361 -4.386 21.766 1.00 96.06 100 GLN A C 1
ATOM 816 O O . GLN A 1 100 ? -12.785 -3.426 21.247 1.00 96.06 100 GLN A O 1
ATOM 821 N N . GLN A 1 101 ? -12.856 -5.054 22.806 1.00 95.69 101 GLN A N 1
ATOM 822 C CA . GLN A 1 101 ? -11.522 -4.801 23.342 1.00 95.69 101 GLN A CA 1
ATOM 823 C C . GLN A 1 101 ? -10.460 -5.251 22.336 1.00 95.69 101 GLN A C 1
ATOM 825 O O . GLN A 1 101 ? -10.477 -6.385 21.854 1.00 95.69 101 GLN A O 1
ATOM 830 N N . GLN A 1 102 ? -9.513 -4.370 22.039 1.00 95.62 102 GLN A N 1
ATOM 831 C CA . GLN A 1 102 ? -8.455 -4.635 21.080 1.00 95.62 102 GLN A CA 1
ATOM 832 C C . GLN A 1 102 ? -7.450 -5.636 21.649 1.00 95.62 102 GLN A C 1
ATOM 834 O O . GLN A 1 102 ? -6.982 -5.506 22.787 1.00 95.62 102 GLN A O 1
ATOM 839 N N . VAL A 1 103 ? -7.099 -6.620 20.823 1.00 94.44 103 VAL A N 1
ATOM 840 C CA . VAL A 1 103 ? -6.106 -7.650 21.133 1.00 94.44 103 VAL A CA 1
ATOM 841 C C . VAL A 1 103 ? -4.849 -7.426 20.305 1.00 94.44 103 VAL A C 1
ATOM 843 O O . VAL A 1 103 ? -4.916 -7.145 19.108 1.00 94.44 103 VAL A O 1
ATOM 846 N N . VAL A 1 104 ? -3.685 -7.592 20.925 1.00 90.94 104 VAL A N 1
ATOM 847 C CA . VAL A 1 104 ? -2.400 -7.524 20.235 1.00 90.94 104 VAL A CA 1
ATOM 848 C C . VAL A 1 104 ? -2.330 -8.670 19.232 1.00 90.94 104 VAL A C 1
ATOM 850 O O . VAL A 1 104 ? -2.356 -9.850 19.589 1.00 90.94 104 VAL A O 1
ATOM 853 N N . LYS A 1 105 ? -2.220 -8.322 17.952 1.00 88.94 105 LYS A N 1
ATOM 854 C CA . LYS A 1 105 ? -1.919 -9.283 16.894 1.00 88.94 105 LYS A CA 1
ATOM 855 C C . LYS A 1 105 ? -0.405 -9.408 16.769 1.00 88.94 105 LYS A C 1
ATOM 857 O O . LYS A 1 105 ? 0.297 -8.418 16.579 1.00 88.94 105 LYS A O 1
ATOM 862 N N . ARG A 1 106 ? 0.109 -10.635 16.862 1.00 83.31 106 ARG A N 1
ATOM 863 C CA . ARG A 1 106 ? 1.526 -10.907 16.603 1.00 83.31 106 ARG A CA 1
ATOM 864 C C . ARG A 1 106 ? 1.779 -10.820 15.101 1.00 83.31 106 ARG A C 1
ATOM 866 O O . ARG A 1 106 ? 1.236 -11.628 14.348 1.00 83.31 106 ARG A O 1
ATOM 873 N N . ARG A 1 107 ? 2.620 -9.876 14.670 1.00 81.25 107 ARG A N 1
ATOM 874 C CA . ARG A 1 107 ? 3.159 -9.874 13.305 1.00 81.25 107 ARG A CA 1
ATOM 875 C C . ARG A 1 107 ? 4.074 -11.087 13.166 1.00 81.25 107 ARG A C 1
ATOM 877 O O . ARG A 1 107 ? 5.024 -11.237 13.925 1.00 81.25 107 ARG A O 1
ATOM 884 N N . ILE A 1 108 ? 3.758 -11.959 12.220 1.00 76.19 108 ILE A N 1
ATOM 885 C CA . ILE A 1 108 ? 4.619 -13.072 11.820 1.00 76.19 108 ILE A CA 1
ATOM 886 C C . ILE A 1 108 ? 5.105 -12.712 10.420 1.00 76.19 108 ILE A C 1
ATOM 888 O O . ILE A 1 108 ? 4.280 -12.375 9.562 1.00 76.19 108 ILE A O 1
ATOM 892 N N . LYS A 1 109 ? 6.428 -12.703 10.203 1.00 71.12 109 LYS A N 1
ATOM 893 C CA . LYS A 1 109 ? 6.983 -12.550 8.853 1.00 71.12 109 LYS A CA 1
ATOM 894 C C . LYS A 1 109 ? 6.379 -13.678 8.017 1.00 71.12 109 LYS A C 1
ATOM 896 O O . LYS A 1 109 ? 6.306 -14.818 8.469 1.00 71.12 109 LYS A O 1
ATOM 901 N N . ARG A 1 110 ? 5.810 -13.349 6.856 1.00 68.62 110 ARG A N 1
ATOM 902 C CA . ARG A 1 110 ? 5.283 -14.373 5.946 1.00 68.62 110 ARG A CA 1
ATOM 903 C C . ARG A 1 110 ? 6.492 -15.062 5.333 1.00 68.62 110 ARG A C 1
ATOM 905 O O . ARG A 1 110 ? 6.902 -14.696 4.238 1.00 68.62 110 ARG A O 1
ATOM 912 N N . ASP A 1 111 ? 7.095 -15.974 6.080 1.00 60.00 111 ASP A N 1
ATOM 913 C CA . ASP A 1 111 ? 8.275 -16.678 5.617 1.00 60.00 111 ASP A CA 1
ATOM 914 C C . ASP A 1 111 ? 7.891 -17.540 4.417 1.00 60.00 111 ASP A C 1
ATOM 916 O O . ASP A 1 111 ? 6.820 -18.160 4.361 1.00 60.00 111 ASP A O 1
ATOM 920 N N . PHE A 1 112 ? 8.753 -17.501 3.409 1.00 56.00 112 PHE A N 1
ATOM 921 C CA . PHE A 1 112 ? 8.619 -18.311 2.217 1.00 56.00 112 PHE A CA 1
ATOM 922 C C . PHE A 1 112 ? 8.825 -19.779 2.614 1.00 56.00 112 PHE A C 1
ATOM 924 O O . PHE A 1 112 ? 9.911 -20.170 3.030 1.00 56.00 112 PHE A O 1
ATOM 931 N N . LYS A 1 113 ? 7.773 -20.606 2.531 1.00 58.84 113 L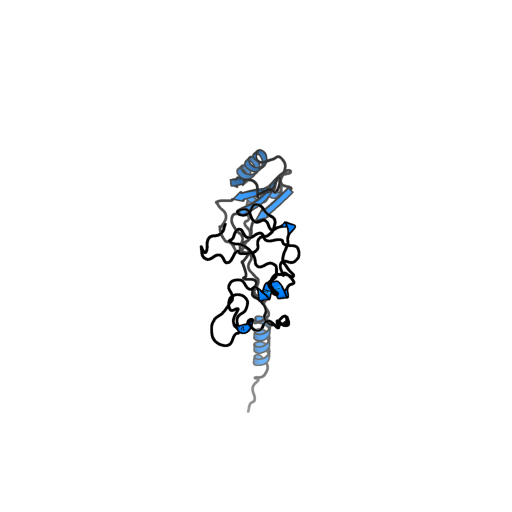YS A N 1
ATOM 932 C CA . LYS A 1 113 ? 7.914 -22.057 2.704 1.00 58.84 113 LYS A CA 1
ATOM 933 C C . LYS A 1 113 ? 8.556 -22.621 1.440 1.00 58.84 113 LYS A C 1
ATOM 935 O O . LYS A 1 113 ? 7.881 -22.744 0.422 1.00 58.84 113 LYS A O 1
ATOM 940 N N . ALA A 1 114 ? 9.826 -23.000 1.528 1.00 55.84 114 ALA A N 1
ATOM 941 C CA . ALA A 1 114 ? 10.630 -23.536 0.427 1.00 55.84 114 ALA A CA 1
ATOM 942 C C . ALA A 1 114 ? 10.160 -24.898 -0.144 1.00 55.84 114 ALA A C 1
ATOM 944 O O . ALA A 1 114 ? 10.856 -25.498 -0.949 1.00 55.84 114 ALA A O 1
ATOM 945 N N . GLY A 1 115 ? 8.990 -25.410 0.255 1.00 52.53 115 GLY A N 1
ATOM 946 C CA . GLY A 1 115 ? 8.645 -26.825 0.088 1.00 52.53 115 GLY A CA 1
ATOM 947 C C . GLY A 1 115 ? 7.674 -27.208 -1.032 1.00 52.53 115 GLY A C 1
ATOM 948 O O . GLY A 1 115 ? 7.314 -28.377 -1.075 1.00 52.53 115 GLY A O 1
ATOM 949 N N . ALA A 1 116 ? 7.176 -26.300 -1.885 1.00 48.94 116 ALA A N 1
ATOM 950 C CA . ALA A 1 116 ? 6.087 -26.690 -2.806 1.00 48.94 116 ALA A CA 1
ATOM 951 C C . ALA A 1 116 ? 5.956 -25.922 -4.133 1.00 48.94 116 ALA A C 1
ATOM 953 O O . ALA A 1 116 ? 4.933 -26.058 -4.798 1.00 48.94 116 ALA A O 1
ATOM 954 N N . PHE A 1 117 ? 6.939 -25.119 -4.548 1.00 53.88 117 PHE A N 1
ATOM 955 C CA . PHE A 1 117 ? 6.812 -24.356 -5.794 1.00 53.88 117 PHE A CA 1
ATOM 956 C C . PHE A 1 117 ? 8.051 -24.526 -6.660 1.00 53.88 117 PHE A C 1
ATOM 958 O O . PHE A 1 117 ? 9.140 -24.078 -6.288 1.00 53.88 117 PHE A O 1
ATOM 965 N N . GLN A 1 118 ? 7.866 -25.167 -7.819 1.00 58.09 118 GLN A N 1
ATOM 966 C CA . GLN A 1 118 ? 8.897 -25.249 -8.846 1.00 58.09 118 GLN A CA 1
ATOM 967 C C . GLN A 1 118 ? 9.421 -23.840 -9.139 1.00 58.09 118 GLN A C 1
ATOM 969 O O . GLN A 1 118 ? 8.656 -22.872 -9.194 1.00 58.09 118 GLN A O 1
ATOM 974 N N . TYR A 1 119 ? 10.743 -23.701 -9.205 1.00 62.19 119 TYR A N 1
ATOM 975 C CA . TYR A 1 119 ? 11.342 -22.467 -9.691 1.00 62.19 119 TYR A CA 1
ATOM 976 C C . TYR A 1 119 ? 10.834 -22.250 -11.123 1.00 62.19 119 TYR A C 1
ATOM 978 O O . TYR A 1 119 ? 10.845 -23.210 -11.898 1.00 62.19 119 TYR A O 1
ATOM 986 N N . PRO A 1 120 ? 10.360 -21.045 -11.486 1.00 65.62 120 PRO A N 1
ATOM 987 C CA . PRO A 1 120 ? 10.146 -20.745 -12.891 1.00 65.62 120 PRO A CA 1
ATOM 988 C C . PRO A 1 120 ? 11.480 -20.972 -13.609 1.00 65.62 120 PRO A C 1
ATOM 990 O O . PRO A 1 120 ? 12.523 -20.534 -13.121 1.00 65.62 120 PRO A O 1
ATOM 993 N N . TYR A 1 121 ? 11.463 -21.718 -14.711 1.00 74.69 121 TYR A N 1
ATOM 994 C CA . TYR A 1 121 ? 12.664 -21.918 -15.510 1.00 74.69 121 TYR A CA 1
ATOM 995 C C . TYR A 1 121 ? 12.988 -20.607 -16.230 1.00 74.69 121 TYR A C 1
ATOM 997 O O . TYR A 1 121 ? 12.227 -20.174 -17.093 1.00 74.69 121 TYR A O 1
ATOM 1005 N N . PHE A 1 122 ? 14.095 -19.976 -15.844 1.00 82.56 122 PHE A N 1
ATOM 1006 C CA . PHE A 1 122 ? 14.650 -18.806 -16.517 1.00 82.56 122 PHE A CA 1
ATOM 1007 C C . PHE A 1 122 ? 15.813 -19.260 -17.396 1.00 82.56 122 PHE A C 1
ATOM 1009 O O . PHE A 1 122 ? 16.757 -19.881 -16.909 1.00 82.56 122 PHE A O 1
ATOM 1016 N N . ASN A 1 123 ? 15.733 -18.965 -18.691 1.00 89.12 123 ASN A N 1
ATOM 1017 C CA . ASN A 1 123 ? 16.754 -19.286 -19.692 1.00 89.12 123 ASN A CA 1
ATOM 1018 C C . ASN A 1 123 ? 17.710 -18.114 -19.970 1.00 89.12 123 ASN A C 1
ATOM 1020 O O . ASN A 1 123 ? 18.483 -18.175 -20.925 1.00 89.12 123 ASN A O 1
ATOM 1024 N N . ASP A 1 124 ? 17.651 -17.058 -19.158 1.00 90.12 124 ASP A N 1
ATOM 1025 C CA . ASP A 1 124 ? 18.525 -15.897 -19.279 1.00 90.12 124 ASP A CA 1
ATOM 1026 C C . ASP A 1 124 ? 19.981 -16.286 -18.929 1.00 90.12 124 ASP A C 1
ATOM 1028 O O . ASP A 1 124 ? 20.239 -16.750 -17.812 1.00 90.12 124 ASP A O 1
ATOM 1032 N N . PRO A 1 125 ? 20.960 -16.107 -19.839 1.00 91.75 125 PRO A N 1
ATOM 1033 C CA . PRO A 1 125 ? 22.356 -16.472 -19.584 1.00 91.75 125 PRO A CA 1
ATOM 1034 C C . PRO A 1 125 ? 23.003 -15.714 -18.417 1.00 91.75 125 PRO A C 1
ATOM 1036 O O . PRO A 1 125 ? 23.956 -16.204 -17.809 1.00 91.75 125 PRO A O 1
ATOM 1039 N N . LYS A 1 126 ? 22.514 -14.509 -18.108 1.00 90.56 126 LYS A N 1
ATOM 1040 C CA . LYS A 1 126 ? 22.957 -13.666 -16.995 1.00 90.56 126 LYS A CA 1
ATOM 1041 C C . LYS A 1 126 ? 22.187 -13.942 -15.712 1.00 90.56 126 LYS A C 1
ATOM 1043 O O . LYS A 1 126 ? 22.580 -13.382 -14.689 1.00 90.56 126 LYS A O 1
ATOM 1048 N N . TRP A 1 127 ? 21.180 -14.825 -15.721 1.00 87.19 127 TRP A N 1
ATOM 1049 C CA . TRP A 1 127 ? 20.389 -15.179 -14.542 1.00 87.19 127 TRP A CA 1
ATOM 1050 C C . TRP A 1 127 ? 21.286 -15.408 -13.331 1.00 87.19 127 TRP A C 1
ATOM 1052 O O . TRP A 1 127 ? 21.138 -14.703 -12.345 1.00 87.19 127 TRP A O 1
ATOM 1062 N N . SER A 1 128 ? 22.304 -16.270 -13.417 1.00 84.12 128 SER A N 1
ATOM 1063 C CA . SER A 1 128 ? 23.229 -16.574 -12.307 1.00 84.12 128 SER A CA 1
ATOM 1064 C C . SER A 1 128 ? 23.915 -15.358 -11.660 1.00 84.12 128 SER A C 1
ATOM 1066 O O . SER A 1 128 ? 24.348 -15.452 -10.516 1.00 84.12 128 SER A O 1
ATOM 1068 N N . SER A 1 129 ? 24.000 -14.223 -12.361 1.00 86.94 129 SER A N 1
ATOM 1069 C CA . SER A 1 129 ? 24.603 -12.971 -11.881 1.00 86.94 129 SER A CA 1
ATOM 1070 C C . SER A 1 129 ? 23.590 -11.988 -11.270 1.00 86.94 129 SER A C 1
ATOM 1072 O O . SER A 1 129 ? 23.990 -10.983 -10.683 1.00 86.94 129 SER A O 1
ATOM 1074 N N . MET A 1 130 ? 22.284 -12.248 -11.377 1.00 87.06 130 MET A N 1
ATOM 1075 C CA . MET A 1 130 ? 21.199 -11.375 -10.901 1.00 87.06 130 MET A CA 1
ATOM 1076 C C . MET A 1 130 ? 20.921 -11.555 -9.399 1.00 87.06 130 MET A C 1
ATOM 1078 O O . MET A 1 130 ? 19.802 -11.877 -8.988 1.00 87.06 130 MET A O 1
ATOM 1082 N N . TRP A 1 131 ? 21.943 -11.318 -8.573 1.00 84.00 131 TRP A N 1
ATOM 1083 C CA . TRP A 1 131 ? 21.909 -11.483 -7.109 1.00 84.00 131 TRP A CA 1
ATOM 1084 C C . TRP A 1 131 ? 20.788 -10.687 -6.414 1.00 84.00 131 TRP A C 1
ATOM 1086 O O . TRP A 1 131 ? 20.321 -11.052 -5.337 1.00 84.00 131 TRP A O 1
ATOM 1096 N N . TYR A 1 132 ? 20.336 -9.596 -7.035 1.00 82.62 132 TYR A N 1
ATOM 1097 C CA . TYR A 1 132 ? 19.254 -8.744 -6.540 1.00 82.62 132 TYR A CA 1
ATOM 1098 C C . TYR A 1 132 ? 17.854 -9.357 -6.758 1.00 82.62 132 TYR A C 1
ATOM 1100 O O . TYR A 1 132 ? 16.911 -8.997 -6.052 1.00 82.62 132 TYR A O 1
ATOM 1108 N N . ILE A 1 133 ? 17.703 -10.311 -7.688 1.00 85.38 133 ILE A N 1
ATOM 1109 C CA . ILE A 1 133 ? 16.440 -11.022 -7.961 1.00 85.38 133 ILE A CA 1
ATOM 1110 C C . ILE A 1 133 ? 16.382 -12.343 -7.202 1.00 85.38 133 ILE A C 1
ATOM 1112 O O . ILE A 1 133 ? 15.391 -12.626 -6.515 1.00 85.38 133 ILE A O 1
ATOM 1116 N N . HIS A 1 134 ? 17.427 -13.159 -7.322 1.00 78.94 134 HIS A N 1
ATOM 1117 C CA . HIS A 1 134 ? 17.496 -14.487 -6.724 1.00 78.94 134 HIS A CA 1
ATOM 1118 C C . HIS A 1 134 ? 18.866 -14.736 -6.091 1.00 78.94 134 HIS A C 1
ATOM 1120 O O . HIS A 1 134 ? 19.866 -14.130 -6.461 1.00 78.94 134 HIS A O 1
ATOM 1126 N N . CYS A 1 135 ? 18.876 -15.634 -5.113 1.00 71.19 135 CYS A N 1
ATOM 1127 C CA . CYS A 1 135 ? 20.061 -16.058 -4.388 1.00 71.19 135 CYS A CA 1
ATOM 1128 C C . CYS A 1 135 ? 20.156 -17.583 -4.484 1.00 71.19 135 CYS A C 1
ATOM 1130 O O . CYS A 1 135 ? 19.157 -18.265 -4.240 1.00 71.19 135 CYS A O 1
ATOM 1132 N N . ASN A 1 136 ? 21.342 -18.105 -4.800 1.00 60.62 136 ASN A N 1
ATOM 1133 C CA . ASN A 1 136 ? 21.645 -19.530 -4.667 1.00 60.62 136 ASN A CA 1
ATOM 1134 C C . ASN A 1 136 ? 22.193 -19.799 -3.256 1.00 60.62 136 ASN A C 1
ATOM 1136 O O . ASN A 1 136 ? 23.047 -19.056 -2.771 1.00 60.62 136 ASN A O 1
ATOM 1140 N N . ASP A 1 137 ? 21.693 -20.855 -2.613 1.00 56.12 137 ASP A N 1
ATOM 1141 C CA . ASP A 1 137 ? 21.866 -21.156 -1.180 1.00 56.12 137 ASP A CA 1
ATOM 1142 C C . ASP A 1 137 ? 23.297 -21.564 -0.755 1.00 56.12 137 ASP A C 1
ATOM 1144 O O . ASP A 1 137 ? 23.543 -21.777 0.430 1.00 56.12 137 ASP A O 1
ATOM 1148 N N . ASP A 1 138 ? 24.266 -21.655 -1.671 1.00 55.47 138 ASP A N 1
ATOM 1149 C CA . ASP A 1 138 ? 25.499 -22.405 -1.389 1.00 55.47 138 ASP A CA 1
ATOM 1150 C C . ASP A 1 138 ? 26.639 -21.618 -0.727 1.00 55.47 138 ASP A C 1
ATOM 1152 O O . ASP A 1 138 ? 27.602 -22.241 -0.284 1.00 55.47 138 ASP A O 1
ATOM 1156 N N . THR A 1 139 ? 26.596 -20.282 -0.631 1.00 52.53 139 THR A N 1
ATOM 1157 C CA . THR A 1 139 ? 27.773 -19.552 -0.099 1.00 52.53 139 THR A CA 1
ATOM 1158 C C . THR A 1 139 ? 27.536 -18.437 0.908 1.00 52.53 139 THR A C 1
ATOM 1160 O O . THR A 1 139 ? 28.421 -18.222 1.729 1.00 52.53 139 THR A O 1
ATOM 1163 N N . HIS A 1 140 ? 26.387 -17.769 0.979 1.00 47.66 140 HIS A N 1
ATOM 1164 C CA . HIS A 1 140 ? 26.180 -16.723 1.990 1.00 47.66 140 HIS A CA 1
ATOM 1165 C C . HIS A 1 140 ? 24.711 -16.611 2.386 1.00 47.66 140 HIS A C 1
ATOM 1167 O O . HIS A 1 140 ? 23.840 -17.059 1.653 1.00 47.66 140 HIS A O 1
ATOM 1173 N N . HIS A 1 141 ? 24.450 -16.001 3.549 1.00 55.03 141 HIS A N 1
ATOM 1174 C CA . HIS A 1 141 ? 23.133 -15.642 4.094 1.00 55.03 141 HIS A CA 1
ATOM 1175 C C . HIS A 1 141 ? 22.368 -14.675 3.158 1.00 55.03 141 HIS A C 1
ATOM 1177 O O . HIS A 1 141 ? 22.068 -13.539 3.516 1.00 55.03 141 HIS A O 1
ATOM 1183 N N . CYS A 1 142 ? 22.091 -15.099 1.931 1.00 57.19 142 CYS A N 1
ATOM 1184 C CA . CYS A 1 142 ? 21.514 -14.311 0.857 1.00 57.19 142 CYS A CA 1
ATOM 1185 C C . CYS A 1 142 ? 20.003 -14.513 0.910 1.00 57.19 142 CYS A C 1
ATOM 1187 O O . CYS A 1 142 ? 19.419 -15.337 0.212 1.00 57.19 142 CYS A O 1
ATOM 1189 N N . GLN A 1 143 ? 19.353 -13.783 1.811 1.00 58.25 143 GLN A N 1
ATOM 1190 C CA . GLN A 1 143 ? 17.952 -13.453 1.598 1.00 58.25 143 GLN A CA 1
ATOM 1191 C C . GLN A 1 143 ? 17.953 -12.241 0.671 1.00 58.25 143 GLN A C 1
ATOM 1193 O O . GLN A 1 143 ? 18.429 -11.187 1.080 1.00 58.25 143 GLN A O 1
ATOM 1198 N N . SER A 1 144 ? 17.448 -12.358 -0.563 1.00 63.97 144 SER A N 1
ATOM 1199 C CA . SER A 1 144 ? 17.133 -11.143 -1.317 1.00 63.97 144 SER A CA 1
ATOM 1200 C C . SER A 1 144 ? 16.066 -10.390 -0.523 1.00 63.97 144 SER A C 1
ATOM 1202 O O . SER A 1 144 ? 14.970 -10.912 -0.292 1.00 63.97 144 SER A O 1
ATOM 1204 N N . ASP A 1 145 ? 16.385 -9.182 -0.051 1.00 66.44 145 ASP A N 1
ATOM 1205 C CA . ASP A 1 145 ? 15.495 -8.403 0.825 1.00 66.44 145 ASP A CA 1
ATOM 1206 C C . ASP A 1 145 ? 14.110 -8.181 0.189 1.00 66.44 145 ASP A C 1
ATOM 1208 O O . ASP A 1 145 ? 13.095 -8.071 0.882 1.00 66.44 145 ASP A O 1
ATOM 1212 N N . MET A 1 146 ? 14.059 -8.184 -1.147 1.00 81.19 146 MET A N 1
ATOM 1213 C CA . MET A 1 146 ? 12.855 -7.967 -1.947 1.00 81.19 146 MET A CA 1
ATOM 1214 C C . MET A 1 146 ? 11.997 -9.228 -2.160 1.00 81.19 146 MET A C 1
ATOM 1216 O O . MET A 1 146 ? 10.801 -9.097 -2.420 1.00 81.19 146 MET A O 1
ATOM 1220 N N . ASN A 1 147 ? 12.555 -10.444 -2.043 1.00 80.88 147 ASN A N 1
ATOM 1221 C CA . ASN A 1 147 ? 11.849 -11.717 -2.279 1.00 80.88 147 ASN A CA 1
ATOM 1222 C C . ASN A 1 147 ? 11.074 -11.767 -3.624 1.00 80.88 147 ASN A C 1
ATOM 1224 O O . ASN A 1 147 ? 9.919 -12.206 -3.687 1.00 80.88 147 ASN A O 1
ATOM 1228 N N . ILE A 1 148 ? 11.713 -11.316 -4.710 1.00 86.00 148 ILE A N 1
ATOM 1229 C CA . ILE A 1 148 ? 11.099 -11.179 -6.045 1.00 86.00 148 ILE A CA 1
ATOM 1230 C C . ILE A 1 148 ? 10.613 -12.535 -6.576 1.00 86.00 148 ILE A C 1
ATOM 1232 O O . ILE A 1 148 ? 9.452 -12.675 -6.964 1.00 86.00 148 ILE A O 1
ATOM 1236 N N . VAL A 1 149 ? 11.448 -13.577 -6.484 1.00 83.62 149 VAL A N 1
ATOM 1237 C CA . VAL A 1 149 ? 11.081 -14.947 -6.898 1.00 83.62 149 VAL A CA 1
ATOM 1238 C C . VAL A 1 149 ? 9.841 -15.454 -6.151 1.00 83.62 149 VAL A C 1
ATOM 1240 O O . VAL A 1 149 ? 8.995 -16.137 -6.729 1.00 83.62 149 VAL A O 1
ATOM 1243 N N . GLY A 1 150 ? 9.686 -15.104 -4.870 1.00 81.19 150 GLY A N 1
ATOM 1244 C CA . GLY A 1 150 ? 8.507 -15.457 -4.082 1.00 81.19 150 GLY A CA 1
ATOM 1245 C C . GLY A 1 150 ? 7.222 -14.783 -4.575 1.00 81.19 150 GLY A C 1
ATOM 1246 O O . GLY A 1 150 ? 6.157 -15.402 -4.510 1.00 81.19 150 GLY A O 1
ATOM 1247 N N . ALA A 1 151 ? 7.305 -13.549 -5.081 1.00 86.12 151 ALA A N 1
ATOM 1248 C CA . ALA A 1 151 ? 6.180 -12.842 -5.694 1.00 86.12 151 ALA A CA 1
ATOM 1249 C C . ALA A 1 151 ? 5.802 -13.458 -7.050 1.00 86.12 151 ALA A C 1
ATOM 1251 O O . ALA A 1 151 ? 4.632 -13.776 -7.275 1.00 86.12 151 ALA A O 1
ATOM 1252 N N . TRP A 1 152 ? 6.794 -13.736 -7.900 1.00 87.56 152 TRP A N 1
ATOM 1253 C CA . TRP A 1 152 ? 6.595 -14.385 -9.200 1.00 87.56 152 TRP A CA 1
ATOM 1254 C C . TRP A 1 152 ? 5.979 -15.779 -9.072 1.00 87.56 152 TRP A C 1
ATOM 1256 O O . TRP A 1 152 ? 5.034 -16.101 -9.785 1.00 87.56 152 TRP A O 1
ATOM 1266 N N . ARG A 1 153 ? 6.412 -16.575 -8.087 1.00 80.88 153 ARG A N 1
ATOM 1267 C CA . ARG A 1 153 ? 5.807 -17.883 -7.763 1.00 80.88 153 ARG A CA 1
ATOM 1268 C C . ARG A 1 153 ? 4.329 -17.808 -7.378 1.00 80.88 153 ARG A C 1
ATOM 1270 O O . ARG A 1 153 ? 3.623 -18.804 -7.478 1.00 80.88 153 ARG A O 1
ATOM 1277 N N . ARG A 1 154 ? 3.858 -16.648 -6.920 1.00 83.81 154 ARG A N 1
ATOM 1278 C CA . ARG A 1 154 ? 2.442 -16.393 -6.615 1.00 83.81 154 ARG A CA 1
ATOM 1279 C C . ARG A 1 154 ? 1.679 -15.790 -7.799 1.00 83.81 154 ARG A C 1
ATOM 1281 O O . ARG A 1 154 ? 0.515 -15.444 -7.639 1.00 83.81 154 ARG A O 1
ATOM 1288 N N . GLY A 1 155 ? 2.322 -15.649 -8.958 1.00 87.19 155 GLY A N 1
ATOM 1289 C CA . GLY A 1 155 ? 1.742 -15.064 -10.166 1.00 87.19 155 GLY A CA 1
ATOM 1290 C C . GLY A 1 155 ? 1.785 -13.534 -10.221 1.00 87.19 155 GLY A C 1
ATOM 1291 O O . GLY A 1 155 ? 1.212 -12.951 -11.136 1.00 87.19 155 GLY A O 1
ATOM 1292 N N . TYR A 1 156 ? 2.456 -12.862 -9.279 1.00 89.62 156 TYR A N 1
ATOM 1293 C CA . TYR A 1 156 ? 2.573 -11.401 -9.289 1.00 89.62 156 TYR A CA 1
ATOM 1294 C C . TYR A 1 156 ? 3.787 -10.966 -10.105 1.00 89.62 156 TYR A C 1
ATOM 1296 O O . TYR A 1 156 ? 4.884 -10.901 -9.564 1.00 89.62 156 TYR A O 1
ATOM 1304 N N . THR A 1 157 ? 3.602 -10.664 -11.390 1.00 91.12 157 THR A N 1
ATOM 1305 C CA . THR A 1 157 ? 4.705 -10.314 -12.309 1.00 91.12 157 THR A CA 1
ATOM 1306 C C . THR A 1 157 ? 4.764 -8.836 -12.698 1.00 91.12 157 THR A C 1
ATOM 1308 O O . THR A 1 157 ? 5.708 -8.437 -13.363 1.00 91.12 157 THR A O 1
ATOM 1311 N N . GLY A 1 158 ? 3.755 -8.035 -12.335 1.00 93.44 158 GLY A N 1
ATOM 1312 C CA . GLY A 1 158 ? 3.601 -6.658 -12.830 1.00 93.44 158 GLY A CA 1
ATOM 1313 C C . GLY A 1 158 ? 2.823 -6.538 -14.148 1.00 93.44 158 GLY A C 1
ATOM 1314 O O . GLY A 1 158 ? 2.707 -5.447 -14.689 1.00 93.44 158 GLY A O 1
ATOM 1315 N N . ARG A 1 159 ? 2.241 -7.631 -14.666 1.00 93.62 159 ARG A N 1
ATOM 1316 C CA . ARG A 1 159 ? 1.360 -7.574 -15.847 1.00 93.62 159 ARG A CA 1
ATOM 1317 C C . ARG A 1 159 ? 0.197 -6.597 -15.612 1.00 93.62 159 ARG A C 1
ATOM 1319 O O . ARG A 1 159 ? -0.424 -6.642 -14.551 1.00 93.62 159 ARG A O 1
ATOM 1326 N N . ASN A 1 160 ? -0.121 -5.785 -16.624 1.00 95.31 160 ASN A N 1
ATOM 1327 C CA . ASN A 1 160 ? -1.115 -4.698 -16.591 1.00 95.31 160 ASN A CA 1
ATOM 1328 C C . ASN A 1 160 ? -0.741 -3.506 -15.692 1.00 95.31 160 ASN A C 1
ATOM 1330 O O . ASN A 1 160 ? -1.604 -2.695 -15.361 1.00 95.31 160 ASN A O 1
ATOM 1334 N N . VAL A 1 161 ? 0.525 -3.396 -15.290 1.00 97.12 161 VAL A N 1
ATOM 1335 C CA . VAL A 1 161 ? 1.078 -2.191 -14.668 1.00 97.12 161 VAL A CA 1
ATOM 1336 C C . VAL A 1 161 ? 1.975 -1.512 -15.696 1.00 97.12 161 VAL A C 1
ATOM 1338 O O . VAL A 1 161 ? 2.854 -2.158 -16.257 1.00 97.12 161 VAL A O 1
ATOM 1341 N N . VAL A 1 162 ? 1.750 -0.219 -15.924 1.00 96.94 162 VAL A N 1
ATOM 1342 C CA . VAL A 1 162 ? 2.617 0.629 -16.751 1.00 96.94 162 VAL A CA 1
ATOM 1343 C C . VAL A 1 162 ? 3.504 1.446 -15.819 1.00 96.94 162 VAL A C 1
ATOM 1345 O O . VAL A 1 162 ? 3.012 2.040 -14.857 1.00 96.94 162 VAL A O 1
ATOM 1348 N N . VAL A 1 163 ? 4.811 1.444 -16.080 1.00 96.56 163 VAL A N 1
ATOM 1349 C CA . VAL A 1 163 ? 5.810 2.193 -15.311 1.00 96.56 163 VAL A CA 1
ATOM 1350 C C . VAL A 1 163 ? 6.470 3.197 -16.244 1.00 96.56 163 VAL A C 1
ATOM 1352 O O . VAL A 1 163 ? 7.076 2.803 -17.234 1.00 96.56 163 VAL A O 1
ATOM 1355 N N . THR A 1 164 ? 6.365 4.482 -15.913 1.00 95.19 164 THR A N 1
ATOM 1356 C CA . THR A 1 164 ? 7.084 5.556 -16.608 1.00 95.19 164 THR A CA 1
ATOM 1357 C C . THR A 1 164 ? 8.347 5.895 -15.826 1.00 95.19 164 THR A C 1
ATOM 1359 O O . THR A 1 164 ? 8.293 6.074 -14.607 1.00 95.19 164 THR A O 1
ATOM 1362 N N . ILE A 1 165 ? 9.473 5.982 -16.528 1.00 94.81 165 ILE A N 1
ATOM 1363 C CA . ILE A 1 165 ? 10.784 6.322 -15.972 1.00 94.81 165 ILE A CA 1
ATOM 1364 C C . ILE A 1 165 ? 11.191 7.665 -16.581 1.00 94.81 165 ILE A C 1
ATOM 1366 O O . ILE A 1 165 ? 11.152 7.819 -17.798 1.00 94.81 165 ILE A O 1
ATOM 1370 N N . LEU A 1 166 ? 11.524 8.641 -15.736 1.00 94.25 166 LEU A N 1
ATOM 1371 C CA . LEU A 1 166 ? 12.077 9.920 -16.177 1.00 94.25 166 LEU A CA 1
ATOM 1372 C C . LEU A 1 166 ? 13.602 9.800 -16.170 1.00 94.25 166 LEU A C 1
ATOM 1374 O O . LEU A 1 166 ? 14.204 9.876 -15.099 1.00 94.25 166 LEU A O 1
ATOM 1378 N N . ASP A 1 167 ? 14.184 9.568 -17.342 1.00 91.38 167 ASP A N 1
ATOM 1379 C CA . ASP A 1 167 ? 15.611 9.278 -17.519 1.00 91.38 167 ASP A CA 1
ATOM 1380 C C . ASP A 1 167 ? 16.144 9.858 -18.844 1.00 91.38 167 ASP A C 1
ATOM 1382 O O . ASP A 1 167 ? 15.490 10.693 -19.472 1.00 91.38 167 ASP A O 1
ATOM 1386 N N . ASP A 1 168 ? 17.332 9.422 -19.251 1.00 87.88 168 ASP A N 1
ATOM 1387 C CA . ASP A 1 168 ? 18.028 9.790 -20.486 1.00 87.88 168 ASP A CA 1
ATOM 1388 C C . ASP A 1 168 ? 17.446 9.198 -21.782 1.00 87.88 168 ASP A C 1
ATOM 1390 O O . ASP A 1 168 ? 17.738 9.686 -22.873 1.00 87.88 168 ASP A O 1
ATOM 1394 N N . GLY A 1 169 ? 16.602 8.178 -21.671 1.00 91.25 169 GLY A N 1
ATOM 1395 C CA . GLY A 1 169 ? 15.926 7.542 -22.793 1.00 91.25 169 GLY A CA 1
ATOM 1396 C C . GLY A 1 169 ? 15.717 6.051 -22.552 1.00 91.25 169 GLY A C 1
ATOM 1397 O O . GLY A 1 169 ? 15.942 5.522 -21.466 1.00 91.25 169 GLY A O 1
ATOM 1398 N N . ILE A 1 170 ? 15.252 5.343 -23.577 1.00 93.50 170 ILE A N 1
ATOM 1399 C CA . ILE A 1 170 ? 15.126 3.886 -23.567 1.00 93.50 170 ILE A CA 1
ATOM 1400 C C . ILE A 1 170 ? 15.397 3.313 -24.956 1.00 93.50 170 ILE A C 1
ATOM 1402 O O . ILE A 1 170 ? 14.802 3.718 -25.956 1.00 93.50 170 ILE A O 1
ATOM 1406 N N . GLU A 1 171 ? 16.271 2.310 -25.022 1.00 94.50 171 GLU A N 1
ATOM 1407 C CA . GLU A 1 171 ? 16.532 1.548 -26.244 1.00 94.50 171 GLU A CA 1
ATOM 1408 C C . GLU A 1 171 ? 15.336 0.637 -26.578 1.00 94.50 171 GLU A C 1
ATOM 1410 O O . GLU A 1 171 ? 15.352 -0.572 -26.340 1.00 94.50 171 GLU A O 1
ATOM 1415 N N . ARG A 1 172 ? 14.264 1.205 -27.143 1.00 93.12 172 ARG A N 1
ATOM 1416 C CA . ARG A 1 172 ? 12.993 0.497 -27.407 1.00 93.12 172 ARG A CA 1
ATOM 1417 C C . ARG A 1 172 ? 13.121 -0.751 -28.290 1.00 93.12 172 ARG A C 1
ATOM 1419 O O . ARG A 1 172 ? 12.252 -1.616 -28.244 1.00 93.12 172 ARG A O 1
ATOM 1426 N N . ASN A 1 173 ? 14.200 -0.861 -29.066 1.00 93.88 173 ASN A N 1
ATOM 1427 C CA . ASN A 1 173 ? 14.481 -2.004 -29.941 1.00 93.88 173 ASN A CA 1
ATOM 1428 C C . ASN A 1 173 ? 15.385 -3.072 -29.294 1.00 93.88 173 ASN A C 1
ATOM 1430 O O . ASN A 1 173 ? 15.724 -4.053 -29.955 1.00 93.88 173 ASN A O 1
ATOM 1434 N N . HIS A 1 174 ? 15.800 -2.904 -28.033 1.00 95.94 174 HIS A N 1
ATOM 1435 C CA . HIS A 1 174 ? 16.595 -3.912 -27.336 1.00 95.94 174 HIS A CA 1
ATOM 1436 C C . HIS A 1 174 ? 15.754 -5.187 -27.124 1.00 95.94 174 HIS A C 1
ATOM 1438 O O . HIS A 1 174 ? 14.612 -5.081 -26.664 1.00 95.94 174 HIS A O 1
ATOM 1444 N N . PRO A 1 175 ? 16.277 -6.399 -27.399 1.00 95.94 175 PRO A N 1
ATOM 1445 C CA . PRO A 1 175 ? 15.498 -7.641 -27.333 1.00 95.94 175 PRO A CA 1
ATOM 1446 C C . PRO A 1 175 ? 14.844 -7.895 -25.964 1.00 95.94 175 PRO A C 1
ATOM 1448 O O . PRO A 1 175 ? 13.723 -8.404 -25.914 1.00 95.94 175 PRO A O 1
ATOM 1451 N N . ASP A 1 176 ? 15.491 -7.478 -24.871 1.00 95.56 176 ASP A N 1
ATOM 1452 C CA . ASP A 1 176 ? 14.953 -7.619 -23.506 1.00 95.56 176 ASP A CA 1
ATOM 1453 C C . ASP A 1 176 ? 13.871 -6.580 -23.149 1.00 95.56 176 ASP A C 1
ATOM 1455 O O . ASP A 1 176 ? 13.133 -6.758 -22.179 1.00 95.56 176 ASP A O 1
ATOM 1459 N N . LEU A 1 177 ? 13.753 -5.495 -23.924 1.00 95.88 177 LEU A N 1
ATOM 1460 C CA . LEU A 1 177 ? 12.835 -4.380 -23.656 1.00 95.88 177 LEU A CA 1
ATOM 1461 C C . LEU A 1 177 ? 11.670 -4.325 -24.648 1.00 95.88 177 LEU A C 1
ATOM 1463 O O . LEU A 1 177 ? 10.547 -4.032 -24.245 1.00 95.88 177 LEU A O 1
ATOM 1467 N N . GLN A 1 178 ? 11.903 -4.662 -25.922 1.00 96.19 178 GLN A N 1
ATOM 1468 C CA . GLN A 1 178 ? 10.962 -4.444 -27.029 1.00 96.19 178 GLN A CA 1
ATOM 1469 C C . GLN A 1 178 ? 9.567 -5.040 -26.794 1.00 96.19 178 GLN A C 1
ATOM 1471 O O . GLN A 1 178 ? 8.571 -4.495 -27.258 1.00 96.19 178 GLN A O 1
ATOM 1476 N N . GLN A 1 179 ? 9.476 -6.164 -26.076 1.00 95.94 179 GLN A N 1
ATOM 1477 C CA . GLN A 1 179 ? 8.202 -6.847 -25.828 1.00 95.94 179 GLN A CA 1
ATOM 1478 C C . GLN A 1 179 ? 7.364 -6.164 -24.740 1.00 95.94 179 GLN A C 1
ATOM 1480 O O . GLN A 1 179 ? 6.152 -6.356 -24.701 1.00 95.94 179 GLN A O 1
ATOM 1485 N N . ASN A 1 180 ? 8.010 -5.397 -23.858 1.00 96.44 180 ASN A N 1
ATOM 1486 C CA . ASN A 1 180 ? 7.388 -4.723 -22.718 1.00 96.44 180 ASN A CA 1
ATOM 1487 C C . ASN A 1 180 ? 7.379 -3.192 -22.868 1.00 96.44 180 ASN A C 1
ATOM 1489 O O . ASN A 1 180 ? 6.931 -2.499 -21.957 1.00 96.44 180 ASN A O 1
ATOM 1493 N N . TYR A 1 181 ? 7.883 -2.663 -23.985 1.00 96.31 181 TYR A N 1
ATOM 1494 C CA . TYR A 1 181 ? 7.878 -1.236 -24.280 1.00 96.31 181 TYR A CA 1
ATOM 1495 C C . TYR A 1 181 ? 6.456 -0.740 -24.575 1.00 96.31 181 TYR A C 1
ATOM 1497 O O . TYR A 1 181 ? 5.731 -1.337 -25.373 1.00 96.31 181 TYR A O 1
ATOM 1505 N N . ASP A 1 182 ? 6.076 0.381 -23.959 1.00 96.00 182 ASP A N 1
ATOM 1506 C CA . ASP A 1 182 ? 4.801 1.058 -24.195 1.00 96.00 182 ASP A CA 1
ATOM 1507 C C . ASP A 1 182 ? 5.044 2.451 -24.791 1.00 96.00 182 ASP A C 1
ATOM 1509 O O . ASP A 1 182 ? 5.479 3.383 -24.107 1.00 96.00 182 ASP A O 1
ATOM 1513 N N . GLN A 1 183 ? 4.734 2.596 -26.081 1.00 94.69 183 GLN A N 1
ATOM 1514 C CA . GLN A 1 183 ? 4.864 3.863 -26.803 1.00 94.69 183 GLN A CA 1
ATOM 1515 C C . GLN A 1 183 ? 3.927 4.955 -26.270 1.00 94.69 183 GLN A C 1
ATOM 1517 O O . GLN A 1 183 ? 4.252 6.132 -26.357 1.00 94.69 183 GLN A O 1
ATOM 1522 N N . MET A 1 184 ? 2.762 4.595 -25.716 1.00 95.31 184 MET A N 1
ATOM 1523 C CA . MET A 1 184 ? 1.801 5.574 -25.195 1.00 95.31 184 MET A CA 1
ATOM 1524 C C . MET A 1 184 ? 2.249 6.149 -23.850 1.00 95.31 184 MET A C 1
ATOM 1526 O O . MET A 1 184 ? 1.783 7.214 -23.450 1.00 95.31 184 MET A O 1
ATOM 1530 N N . ALA A 1 185 ? 3.142 5.441 -23.161 1.00 95.25 185 ALA A N 1
ATOM 1531 C CA . ALA A 1 185 ? 3.734 5.849 -21.895 1.00 95.25 185 ALA A CA 1
ATOM 1532 C C . ALA A 1 185 ? 5.127 6.484 -22.053 1.00 95.25 185 ALA A C 1
ATOM 1534 O O . ALA A 1 185 ? 5.785 6.744 -21.043 1.00 95.25 185 ALA A O 1
ATOM 1535 N N . SER A 1 186 ? 5.572 6.717 -23.292 1.00 95.94 186 SER A N 1
ATOM 1536 C CA . SER A 1 186 ? 6.914 7.198 -23.624 1.00 95.94 186 SER A CA 1
ATOM 1537 C C . SER A 1 186 ? 6.857 8.513 -24.395 1.00 95.94 186 SER A C 1
ATOM 1539 O O . SER A 1 186 ? 6.037 8.663 -25.296 1.00 95.94 186 SER A O 1
ATOM 1541 N N . PHE A 1 187 ? 7.735 9.455 -24.057 1.00 94.69 187 PHE A N 1
ATOM 1542 C CA . PHE A 1 187 ? 7.839 10.747 -24.734 1.00 94.69 187 PHE A CA 1
ATOM 1543 C C . PHE A 1 187 ? 9.233 11.342 -24.506 1.00 94.69 187 PHE A C 1
ATOM 1545 O O . PHE A 1 187 ? 9.699 11.357 -23.364 1.00 94.69 187 PHE A O 1
ATOM 1552 N N . ASP A 1 188 ? 9.880 11.834 -25.564 1.00 92.94 188 ASP A N 1
ATOM 1553 C CA . ASP A 1 188 ? 11.125 12.596 -25.462 1.00 92.94 188 ASP A CA 1
ATOM 1554 C C . ASP A 1 188 ? 10.796 14.079 -25.265 1.00 92.94 188 ASP A C 1
ATOM 1556 O O . ASP A 1 188 ? 10.358 14.784 -26.177 1.00 92.94 188 ASP A O 1
ATOM 1560 N N . VAL A 1 189 ? 11.012 14.564 -24.043 1.00 91.69 189 VAL A N 1
ATOM 1561 C CA . VAL A 1 189 ? 10.772 15.967 -23.685 1.00 91.69 189 VAL A CA 1
ATOM 1562 C C . VAL A 1 189 ? 11.836 16.894 -24.276 1.00 91.69 189 VAL A C 1
ATOM 1564 O O . VAL A 1 189 ? 11.522 18.052 -24.552 1.00 91.69 189 VAL A O 1
ATOM 1567 N N . ASN A 1 190 ? 13.066 16.418 -24.481 1.00 88.00 190 ASN A N 1
ATOM 1568 C CA . ASN A 1 190 ? 14.155 17.261 -24.967 1.00 88.00 190 ASN A CA 1
ATOM 1569 C C . ASN A 1 190 ? 14.022 17.494 -26.484 1.00 88.00 190 ASN A C 1
ATOM 1571 O O . ASN A 1 190 ? 14.040 18.641 -26.937 1.00 88.00 190 ASN A O 1
ATOM 1575 N N . GLY A 1 191 ? 13.752 16.431 -27.251 1.00 86.25 191 GLY A N 1
ATOM 1576 C CA . GLY A 1 191 ? 13.432 16.498 -28.680 1.00 86.25 191 GLY A CA 1
ATOM 1577 C C . GLY A 1 191 ? 12.000 16.939 -28.997 1.00 86.25 191 GLY A C 1
ATOM 1578 O O . GLY A 1 191 ? 11.717 17.332 -30.131 1.00 86.25 191 GLY A O 1
ATOM 1579 N N . ASN A 1 192 ? 11.109 16.924 -27.999 1.00 91.19 192 ASN A N 1
ATOM 1580 C CA . ASN A 1 192 ? 9.673 17.174 -28.144 1.00 91.19 192 ASN A CA 1
ATOM 1581 C C . ASN A 1 192 ? 9.028 16.260 -29.205 1.00 91.19 192 ASN A C 1
ATOM 1583 O O . ASN A 1 192 ? 8.271 16.707 -30.074 1.00 91.19 192 ASN A O 1
ATOM 1587 N N . ASP A 1 193 ? 9.342 14.968 -29.133 1.00 91.94 193 ASP A N 1
ATOM 1588 C CA . ASP A 1 193 ? 8.826 13.934 -30.021 1.00 91.94 193 ASP A CA 1
ATOM 1589 C C . ASP A 1 193 ? 8.498 12.629 -29.260 1.00 91.94 193 ASP A C 1
ATOM 1591 O O . ASP A 1 193 ? 8.589 12.539 -28.036 1.00 91.94 193 ASP A O 1
ATOM 1595 N N . TRP A 1 194 ? 8.009 11.622 -29.986 1.00 91.88 194 TRP A N 1
ATOM 1596 C CA . TRP A 1 194 ? 7.596 10.335 -29.414 1.00 91.88 194 TRP A CA 1
ATOM 1597 C C . TRP A 1 194 ? 8.708 9.273 -29.439 1.00 91.88 194 TRP A C 1
ATOM 1599 O O . TRP A 1 194 ? 8.422 8.106 -29.168 1.00 91.88 194 TRP A O 1
ATOM 1609 N N . ASP A 1 195 ? 9.943 9.625 -29.807 1.00 91.12 195 ASP A N 1
ATOM 1610 C CA . ASP A 1 195 ? 11.062 8.691 -29.934 1.00 91.12 195 ASP A CA 1
ATOM 1611 C C . ASP A 1 195 ? 12.031 8.821 -28.750 1.00 91.12 195 ASP A C 1
ATOM 1613 O O . ASP A 1 195 ? 12.983 9.592 -28.805 1.00 91.12 195 ASP A O 1
ATOM 1617 N N . PRO A 1 196 ? 11.865 8.021 -27.681 1.00 90.94 196 PRO A N 1
ATOM 1618 C CA . PRO A 1 196 ? 12.724 8.098 -26.502 1.00 90.94 196 PRO A CA 1
ATOM 1619 C C . PRO A 1 196 ? 14.090 7.415 -26.714 1.00 90.94 196 PRO A C 1
ATOM 1621 O O . PRO A 1 196 ? 14.742 7.044 -25.742 1.00 90.94 196 PRO A O 1
ATOM 1624 N N . MET A 1 197 ? 14.493 7.142 -27.960 1.00 90.88 197 MET A N 1
ATOM 1625 C CA . MET A 1 197 ? 15.750 6.461 -28.267 1.00 90.88 197 MET A CA 1
ATOM 1626 C C . MET A 1 197 ? 16.950 7.321 -27.843 1.00 90.88 197 MET A C 1
ATOM 1628 O O . MET A 1 197 ? 17.057 8.464 -28.296 1.00 90.88 197 MET A O 1
ATOM 1632 N N . PRO A 1 198 ? 17.898 6.770 -27.061 1.00 87.06 198 PRO A N 1
ATOM 1633 C CA . PRO A 1 198 ? 19.115 7.485 -26.707 1.00 87.06 198 PRO A CA 1
ATOM 1634 C C . PRO A 1 198 ? 19.902 7.916 -27.948 1.00 87.06 198 PRO A C 1
ATOM 1636 O O . PRO A 1 198 ? 20.023 7.171 -28.929 1.00 87.06 198 PRO A O 1
ATOM 1639 N N . ARG A 1 199 ? 20.476 9.120 -27.895 1.00 79.69 199 ARG A N 1
ATOM 1640 C CA . ARG A 1 199 ? 21.337 9.664 -28.950 1.00 79.69 199 ARG A CA 1
ATOM 1641 C C . ARG A 1 199 ? 22.796 9.544 -28.520 1.00 79.69 199 ARG A C 1
ATOM 1643 O O . ARG A 1 199 ? 23.236 10.232 -27.609 1.00 79.69 199 ARG A O 1
ATOM 1650 N N . TYR A 1 200 ? 23.569 8.701 -29.204 1.00 70.75 200 TYR A N 1
ATOM 1651 C CA . TYR A 1 200 ? 25.011 8.562 -28.950 1.00 70.75 200 TYR A CA 1
ATOM 1652 C C . TYR A 1 200 ? 25.803 9.626 -29.715 1.00 70.75 200 TYR A C 1
ATOM 1654 O O . TYR A 1 200 ? 26.547 9.321 -30.651 1.00 70.75 200 TYR A O 1
ATOM 1662 N N . ASP A 1 201 ? 25.596 10.894 -29.369 1.00 71.19 201 ASP A N 1
ATOM 1663 C CA . ASP A 1 201 ? 26.437 11.970 -29.875 1.00 71.19 201 ASP A CA 1
ATOM 1664 C C . ASP A 1 201 ? 27.701 12.144 -29.013 1.00 71.19 201 ASP A C 1
ATOM 1666 O O . ASP A 1 201 ? 27.777 11.722 -27.859 1.00 71.19 201 ASP A O 1
ATOM 1670 N N . ALA A 1 202 ? 28.743 12.745 -29.591 1.00 64.06 202 ALA A N 1
ATOM 1671 C CA . ALA A 1 202 ? 30.016 12.938 -28.894 1.00 64.06 202 ALA A CA 1
ATOM 1672 C C . ALA A 1 202 ? 29.922 13.920 -27.709 1.00 64.06 202 ALA A C 1
ATOM 1674 O O . ALA A 1 202 ? 30.868 14.003 -26.925 1.00 64.06 202 ALA A O 1
ATOM 1675 N N . SER A 1 203 ? 28.820 14.673 -27.585 1.00 67.06 203 SER A N 1
ATOM 1676 C CA . SER A 1 203 ? 28.592 15.558 -26.442 1.00 67.06 203 SER A CA 1
ATOM 1677 C C . SER A 1 203 ? 28.186 14.802 -25.183 1.00 67.06 203 SER A C 1
ATOM 1679 O O . SER A 1 203 ? 28.370 15.352 -24.101 1.00 67.06 203 SER A O 1
ATOM 1681 N N . ASN A 1 204 ? 27.706 13.555 -25.292 1.00 59.12 204 ASN A N 1
ATOM 1682 C CA . ASN A 1 204 ? 27.210 12.776 -24.151 1.00 59.12 204 ASN A CA 1
ATOM 1683 C C . ASN A 1 204 ? 26.139 13.561 -23.353 1.00 59.12 204 ASN A C 1
ATOM 1685 O O . ASN A 1 204 ? 26.033 13.437 -22.132 1.00 59.12 204 ASN A O 1
ATOM 1689 N N . GLU A 1 205 ? 25.406 14.433 -24.054 1.00 62.31 205 GLU A N 1
ATOM 1690 C CA . GLU A 1 205 ? 24.372 15.312 -23.516 1.00 62.31 205 GLU A CA 1
ATOM 1691 C C . GLU A 1 205 ? 23.005 14.759 -23.912 1.00 62.31 205 GLU A C 1
ATOM 1693 O O . GLU A 1 205 ? 22.763 14.470 -25.083 1.00 62.31 205 GLU A O 1
ATOM 1698 N N . ASN A 1 206 ? 22.089 14.680 -22.948 1.00 53.06 206 ASN A N 1
ATOM 1699 C CA . ASN A 1 206 ? 20.687 14.396 -23.238 1.00 53.06 206 ASN A CA 1
ATOM 1700 C C . ASN A 1 206 ? 20.042 15.664 -23.809 1.00 53.06 206 ASN A C 1
ATOM 1702 O O . ASN A 1 206 ? 19.766 16.606 -23.063 1.00 53.06 206 ASN A O 1
ATOM 1706 N N . LYS A 1 207 ? 19.866 15.696 -25.132 1.00 56.84 207 LYS A N 1
ATOM 1707 C CA . LYS A 1 207 ? 19.244 16.781 -25.905 1.00 56.84 207 LYS A CA 1
ATOM 1708 C C . LYS A 1 207 ? 18.018 16.324 -26.663 1.00 56.84 207 LYS A C 1
ATOM 1710 O O . LYS A 1 207 ? 18.036 15.181 -27.171 1.00 56.84 207 LYS A O 1
#

Secondary structure (DSSP, 8-state):
------TTHHHHHHHHHHHGGG-------EEEEEEEEEETTHHHHHHHHHHHTTPEEEEE-TT-TTEEEEE-TTS-SSBSS---SGGGGGGG-TTEEEEEEEEEPPP------TTS-PPP----TTGGG-TTT---TTSS----TT-HHHHHTTT-S-TT------SS---TTSTTTTTT--GGG--BTTTTBS-------TT----

InterPro domains:
  IPR000209 Peptidase S8/S53 domain [PF00082] (158-206)
  IPR023827 Peptidase S8, subtilisin, Asp-active site [PS00136] (163-174)
  IPR032815 Peptidase S8, pro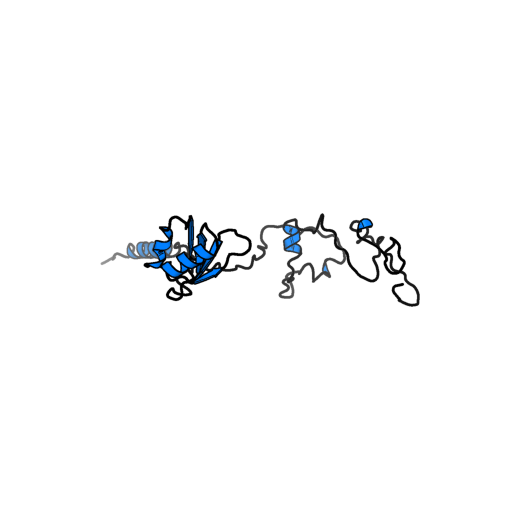-domain [PF16470] (34-110)
  IPR036852 Peptidase S8/S53 domain superfamily [G3DSA:3.40.50.200] (117-205)
  IPR036852 Peptidase S8/S53 domain superfamily [SSF52743] (120-206)
  IPR038466 Peptidase S8, pro-domain superfamily [G3DSA:3.30.70.850] (26-110)

pLDDT: mean 81.95, std 16.97, range [38.38, 98.38]

Radius of gyration: 31.88 Å; chains: 1; bounding box: 59×84×77 Å

Sequence (207 aa):
MGRTVKWCWDLVFSLVLFLGVLLPFSRTLMYTNHWAVRITGGSEEANAIASKYGYRNLGQIGSLKDYYHFYHSRTMKRSTISSRGTHSFISMEPKVEWIQQQVVKRRIKRDFKAGAFQYPYFNDPKWSSMWYIHCNDDTHHCQSDMNIVGAWRRGYTGRNVVVTILDDGIERNHPDLQQNYDQMASFDVNGNDWDPMPRYDASNENK